Protein AF-A0A957E6J9-F1 (afdb_monomer_lite)

Foldseek 3Di:
DVPPPPVVVVVVVVVVVVVVVVVVVVVVVVVVVVVVVPPDDDDDDDDDDDDDDDDDDDDDDDPPPPPAAKKWKKQDDQEAAAFDKDKIKIKIFDDLVLAPDDDDQDDPDPPPDPDPSPPPSMDIDGDRDYQAKFKDKDWPFKDKDWDPDNGDRPPSVDRMDMTMIIITGHNDWDKIKIKMFMAGDPDDDDDPVPGDGSDIDIHIYTHDHDPPPPPPDDPDDDDPDPVVVPPPDPPVVVVVVVVVVVVVVVVVVVVVVVVVVVVVVVVVVVPDDDDDDDPPPPDPVVLVVQLVCQVPPPDPVRLCVLCVVVVHHQVPQDDDDRSSSSSSVSVVCSVVVNVVVSVVVCCVVCVPSDPPPCPPPPD

Sequence (363 aa):
DQHKGSCKRKWVIVSISIIFLFFLLIVCLSVFILSLGSQASEQLSTVMPEIPLDLQVPPETVPKIEDRIGELAIAYPSYLRPRSSERTDLTIHIPPNLASIQPTDLERLPSTITPTLKTLDHYTTHILVSEQMAAVLSSPTFSIEPIYPTQQRIDLDGDKTHWSWNITAPDSLSTGLLTLKVYKLYQENVDLDNLAPTWVGTIQVDVIQYTPTPQKLPMIAPTPSITQRIVDEPVSFIGIILIFIVGTAGVLIAYLTYKQNQQKKAALATAGSPEASTPSTLDTTEQIQLFHLLDQHYSDQELRTLCFELSVDYDDLPYPGQANKARELVALLARNGRLGELTTQIQRDRPTLFPLDDSGDDE

Secondary structure (DSSP, 8-state):
-TTSSHHHHHHHHHHHHHHHHHHHHHHHHHHHHHHHTTS---------------------------S---EEEEE--SEE-TT-EEEEEEEEE--TTTTTSPPPP-----------TTS-SEEEEE----SSEEEEEE-SSSEEEEES-SS----TTSSEEEEEEEEE--SS-EEEEEEEEEEE--STT--GGGSPPSEEEEEEEEE---------------PPPGGGSSSS-THHHHHHHHHHHHHHHHHHHHHHHHHHHHHHHHHHHHS------------HHHHHHHHHHHHHH--HHHHHHHHHHTT--STTSSSSSHHHHHHHHHHHHHHTT-HHHHHHHHHHH-TTSS---------

Radius of gyration: 32.68 Å; chains: 1; bounding box: 55×94×91 Å

pLDDT: mean 73.04, std 18.76, range [31.27, 98.25]

Structure (mmCIF, N/CA/C/O backbone):
data_AF-A0A957E6J9-F1
#
_entry.id   AF-A0A957E6J9-F1
#
loop_
_atom_site.group_PDB
_atom_site.id
_atom_site.type_symbol
_atom_site.label_atom_id
_atom_site.label_alt_id
_atom_site.label_comp_id
_atom_site.label_asym_id
_atom_site.label_entity_id
_atom_site.label_seq_id
_atom_site.pdbx_PDB_ins_code
_atom_site.Cartn_x
_atom_site.Cartn_y
_atom_site.Cartn_z
_atom_site.occupancy
_atom_site.B_iso_or_equiv
_atom_site.auth_seq_id
_atom_site.auth_comp_id
_atom_site.auth_asym_id
_atom_site.auth_atom_id
_atom_site.pdbx_PDB_model_num
ATOM 1 N N . ASP A 1 1 ? -13.139 51.596 -25.900 1.00 54.75 1 ASP A N 1
ATOM 2 C CA . ASP A 1 1 ? -13.327 50.181 -26.296 1.00 54.75 1 ASP A CA 1
ATOM 3 C C . ASP A 1 1 ? -12.931 49.761 -27.716 1.00 54.75 1 ASP A C 1
ATOM 5 O O . ASP A 1 1 ? -12.813 48.563 -27.943 1.00 54.75 1 ASP A O 1
ATOM 9 N N . GLN A 1 2 ? -12.609 50.649 -28.668 1.00 45.38 2 GLN A N 1
ATOM 10 C CA . GLN A 1 2 ? -12.237 50.199 -30.029 1.00 45.38 2 GLN A CA 1
ATOM 11 C C . GLN A 1 2 ? -10.821 49.594 -30.184 1.00 45.38 2 GLN A C 1
ATOM 13 O O . GLN A 1 2 ? -10.556 48.916 -31.173 1.00 45.38 2 GLN A O 1
ATOM 18 N N . HIS A 1 3 ? -9.919 49.740 -29.205 1.00 47.59 3 HIS A N 1
ATOM 19 C CA . HIS A 1 3 ? -8.539 49.238 -29.326 1.00 47.59 3 HIS A CA 1
ATOM 20 C C . HIS A 1 3 ? -8.319 47.779 -28.866 1.00 47.59 3 HIS A C 1
ATOM 22 O O . HIS A 1 3 ? -7.287 47.188 -29.187 1.00 47.59 3 HIS A O 1
ATOM 28 N N . LYS A 1 4 ? -9.284 47.147 -28.174 1.00 50.94 4 LYS A N 1
ATOM 29 C CA . LYS A 1 4 ? -9.148 45.760 -27.665 1.00 50.94 4 LYS A CA 1
ATOM 30 C C . LYS A 1 4 ? -9.421 44.667 -28.715 1.00 50.94 4 LYS A C 1
ATOM 32 O O . LYS A 1 4 ? -9.062 43.512 -28.493 1.00 50.94 4 LYS A O 1
ATOM 37 N N . GLY A 1 5 ? -10.001 45.011 -29.869 1.00 48.78 5 GLY A N 1
ATOM 38 C CA . GLY A 1 5 ? -10.337 44.047 -30.930 1.00 48.78 5 GLY A CA 1
ATOM 39 C C . GLY A 1 5 ? -9.157 43.604 -31.808 1.00 48.78 5 GLY A C 1
ATOM 40 O O . GLY A 1 5 ? -9.175 42.500 -32.350 1.00 48.78 5 GLY A O 1
ATOM 41 N N . SER A 1 6 ? -8.104 44.422 -31.923 1.00 49.75 6 SER A N 1
ATOM 42 C CA . SER A 1 6 ? -6.988 44.161 -32.852 1.00 49.75 6 SER A CA 1
ATOM 43 C C . SER A 1 6 ? -6.028 43.068 -32.356 1.00 49.75 6 SER A C 1
ATOM 45 O O . SER A 1 6 ? -5.477 42.304 -33.150 1.00 49.75 6 SER A O 1
ATOM 47 N N . CYS A 1 7 ? -5.886 42.903 -31.035 1.00 55.69 7 CYS A N 1
ATOM 48 C CA . CYS A 1 7 ? -4.934 41.941 -30.471 1.00 55.69 7 CYS A CA 1
ATOM 49 C C . CYS A 1 7 ? -5.372 40.477 -30.672 1.00 55.69 7 CYS A C 1
ATOM 51 O O . CYS A 1 7 ? -4.538 39.609 -30.915 1.00 55.69 7 CYS A O 1
ATOM 53 N N . LYS A 1 8 ? -6.683 40.192 -30.666 1.00 61.53 8 LYS A N 1
ATOM 54 C CA . LYS A 1 8 ? -7.194 38.816 -30.811 1.00 61.53 8 LYS A CA 1
ATOM 55 C C . LYS A 1 8 ? -7.003 38.238 -32.217 1.00 61.53 8 LYS A C 1
ATOM 57 O O . LYS A 1 8 ? -6.763 37.044 -32.342 1.00 61.53 8 LYS A O 1
ATOM 62 N N . ARG A 1 9 ? -7.039 39.061 -33.274 1.00 64.25 9 ARG A N 1
ATOM 63 C CA . ARG A 1 9 ? -6.849 38.572 -34.655 1.00 64.25 9 ARG A CA 1
ATOM 64 C C . ARG A 1 9 ? -5.414 38.125 -34.943 1.00 64.25 9 ARG A C 1
ATOM 66 O O . ARG A 1 9 ? -5.228 37.174 -35.694 1.00 64.25 9 ARG A O 1
ATOM 73 N N . LYS A 1 10 ? -4.409 38.749 -34.318 1.00 72.81 10 LYS A N 1
ATOM 74 C CA . LYS A 1 10 ? -3.000 38.366 -34.517 1.00 72.81 10 LYS A CA 1
ATOM 75 C C . LYS A 1 10 ? -2.675 36.993 -33.914 1.00 72.81 10 LYS A C 1
ATOM 77 O O . LYS A 1 10 ? -1.952 36.225 -34.534 1.00 72.81 10 LYS A O 1
ATOM 82 N N . TRP A 1 11 ? -3.275 36.642 -32.775 1.00 74.25 11 TRP A N 1
ATOM 83 C CA . TRP A 1 11 ? -3.067 35.338 -32.127 1.00 74.25 11 TRP A CA 1
ATOM 84 C C . TRP A 1 11 ? -3.673 34.155 -32.897 1.00 74.25 11 TRP A C 1
ATOM 86 O O . TRP A 1 11 ? -3.103 33.063 -32.895 1.00 74.25 11 TRP A O 1
ATOM 96 N N . VAL A 1 12 ? -4.786 34.376 -33.603 1.00 74.69 12 VAL A N 1
ATOM 97 C CA . VAL A 1 12 ? -5.426 33.334 -34.425 1.00 74.69 12 VAL A CA 1
ATOM 98 C C . VAL A 1 12 ? -4.552 32.968 -35.627 1.00 74.69 12 VAL A C 1
ATOM 100 O O . VAL A 1 12 ? -4.359 31.788 -35.902 1.00 74.69 12 VAL A O 1
ATOM 103 N N . ILE A 1 13 ? -3.959 33.961 -36.297 1.00 76.31 13 ILE A N 1
ATOM 104 C 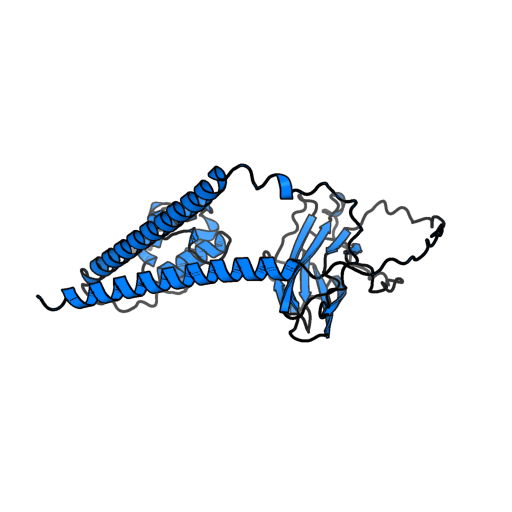CA . ILE A 1 13 ? -3.080 33.724 -37.455 1.00 76.31 13 ILE A CA 1
ATOM 105 C C . ILE A 1 13 ? -1.813 32.966 -37.030 1.00 76.31 13 ILE A C 1
ATOM 107 O O . ILE A 1 13 ? -1.398 32.034 -37.713 1.00 76.31 13 ILE A O 1
ATOM 111 N N . VAL A 1 14 ? -1.238 33.304 -35.870 1.00 80.44 14 VAL A N 1
ATOM 112 C CA . VAL A 1 14 ? -0.052 32.609 -35.340 1.00 80.44 14 VAL A CA 1
ATOM 113 C C . VAL A 1 14 ? -0.360 31.148 -34.989 1.00 80.44 14 VAL A C 1
ATOM 115 O O . VAL A 1 14 ? 0.439 30.271 -35.310 1.00 80.44 14 VAL A O 1
ATOM 118 N N . SER A 1 15 ? -1.529 30.856 -34.405 1.00 79.75 15 SER A N 1
ATOM 119 C CA . SER A 1 15 ? -1.910 29.470 -34.078 1.00 79.75 15 SER A CA 1
ATOM 120 C C . SER A 1 15 ? -2.102 28.601 -35.321 1.00 79.75 15 SER A C 1
ATOM 122 O O . SER A 1 15 ? -1.662 27.455 -35.337 1.00 79.75 15 SER A O 1
ATOM 124 N N . ILE A 1 16 ? -2.707 29.145 -36.382 1.00 81.88 16 ILE A N 1
ATOM 125 C CA . ILE A 1 16 ? -2.922 28.403 -37.634 1.00 81.88 16 ILE A CA 1
ATOM 126 C C . ILE A 1 16 ? -1.580 28.045 -38.291 1.00 81.88 16 ILE A C 1
ATOM 128 O O . ILE A 1 16 ? -1.402 26.908 -38.725 1.00 81.88 16 ILE A O 1
ATOM 132 N N . SER A 1 17 ? -0.608 28.965 -38.294 1.00 84.69 17 SER A N 1
ATOM 133 C CA . SER A 1 17 ? 0.731 28.680 -38.826 1.00 84.69 17 SER A CA 1
ATOM 134 C C . SER A 1 17 ? 1.470 27.595 -38.040 1.00 84.69 17 SER A C 1
ATOM 136 O O . SER A 1 17 ? 2.129 26.759 -38.650 1.00 84.69 17 SER A O 1
ATOM 138 N N . ILE A 1 18 ? 1.344 27.565 -36.707 1.00 84.69 18 ILE A N 1
ATOM 139 C CA . ILE A 1 18 ? 1.988 26.535 -35.871 1.00 84.69 18 ILE A CA 1
ATOM 140 C C . ILE A 1 18 ? 1.404 25.148 -36.163 1.00 84.69 18 ILE A C 1
ATOM 142 O O . ILE A 1 18 ? 2.157 24.189 -36.320 1.00 84.69 18 ILE A O 1
ATOM 146 N N . ILE A 1 19 ? 0.078 25.044 -36.298 1.00 85.38 19 ILE A N 1
ATOM 147 C CA . ILE A 1 19 ? -0.596 23.776 -36.624 1.00 85.38 19 ILE A CA 1
ATOM 148 C C . ILE A 1 19 ? -0.152 23.269 -38.002 1.00 85.38 19 ILE A C 1
ATOM 150 O O . ILE A 1 19 ? 0.147 22.086 -38.159 1.00 85.38 19 ILE A O 1
ATOM 154 N N . PHE A 1 20 ? -0.044 24.164 -38.989 1.00 87.06 20 PHE A N 1
ATOM 155 C CA . PHE A 1 20 ? 0.397 23.801 -40.336 1.00 87.06 20 PHE A CA 1
ATOM 156 C C . PHE A 1 20 ? 1.848 23.294 -40.355 1.00 87.06 20 PHE A C 1
ATOM 158 O O . PHE A 1 20 ? 2.163 22.314 -41.027 1.00 87.06 20 PHE A O 1
ATOM 165 N N . LEU A 1 21 ? 2.723 23.922 -39.566 1.00 85.62 21 LEU A N 1
ATOM 166 C CA . LEU A 1 21 ? 4.132 23.542 -39.459 1.00 85.62 21 LEU A CA 1
ATOM 167 C C . LEU A 1 21 ? 4.306 22.181 -38.768 1.00 85.62 21 LEU A C 1
ATOM 169 O O . LEU A 1 21 ? 5.131 21.374 -39.193 1.00 85.62 21 LEU A O 1
ATOM 173 N N . PHE A 1 22 ? 3.480 21.895 -37.757 1.00 86.75 22 PHE A N 1
ATOM 174 C CA . PHE A 1 22 ? 3.454 20.594 -37.087 1.00 86.75 22 PHE A CA 1
ATOM 175 C C . PHE A 1 22 ? 2.993 19.477 -38.032 1.00 86.75 22 PHE A C 1
ATOM 177 O O . PHE A 1 22 ? 3.597 18.407 -38.074 1.00 86.75 22 PHE A O 1
ATOM 184 N N . PHE A 1 23 ? 1.973 19.747 -38.852 1.00 87.31 23 PHE A N 1
ATOM 185 C CA . PHE A 1 23 ? 1.485 18.792 -39.847 1.00 87.31 23 PHE A CA 1
ATOM 186 C C . PHE A 1 23 ? 2.555 18.468 -40.900 1.00 87.31 23 PHE A C 1
ATOM 188 O O . PHE A 1 23 ? 2.775 17.304 -41.227 1.00 87.31 23 PHE A O 1
ATOM 195 N N . LEU A 1 24 ? 3.282 19.485 -41.375 1.00 88.12 24 LEU A N 1
ATOM 196 C CA . LEU A 1 24 ? 4.370 19.301 -42.337 1.00 88.12 24 LEU A CA 1
ATOM 197 C C . LEU A 1 24 ? 5.516 18.452 -41.757 1.00 88.12 24 LEU A C 1
ATOM 199 O O . LEU A 1 24 ? 6.083 17.612 -42.453 1.00 88.12 24 LEU A O 1
ATOM 203 N N . LEU A 1 25 ? 5.825 18.638 -40.469 1.00 86.88 25 LEU A N 1
ATOM 204 C CA . LEU A 1 25 ? 6.864 17.881 -39.771 1.00 86.88 25 LEU A CA 1
ATOM 205 C C . LEU A 1 25 ? 6.495 16.399 -39.628 1.00 86.88 25 LEU A C 1
ATOM 207 O O . LEU A 1 25 ? 7.350 15.546 -39.858 1.00 86.88 25 LEU A O 1
ATOM 211 N N . ILE A 1 26 ? 5.228 16.087 -39.332 1.00 85.94 26 ILE A N 1
ATOM 212 C CA . ILE A 1 26 ? 4.732 14.702 -39.284 1.00 85.94 26 ILE A CA 1
ATOM 213 C C . ILE A 1 26 ? 4.881 14.030 -40.654 1.00 85.94 26 ILE A C 1
ATOM 215 O O . ILE A 1 26 ? 5.401 12.917 -40.731 1.00 85.94 26 ILE A O 1
ATOM 219 N N . VAL A 1 27 ? 4.498 14.720 -41.735 1.00 85.56 27 VAL A N 1
ATOM 220 C CA . VAL A 1 27 ? 4.627 14.191 -43.103 1.00 85.56 27 VAL A CA 1
ATOM 221 C C . VAL A 1 27 ? 6.096 13.919 -43.447 1.00 85.56 27 VAL A C 1
ATOM 223 O O . VAL A 1 27 ? 6.430 12.822 -43.899 1.00 85.56 27 VAL A O 1
ATOM 226 N N . CYS A 1 28 ? 7.004 14.853 -43.154 1.00 79.94 28 CYS A N 1
ATOM 227 C CA . CYS A 1 28 ? 8.438 14.652 -43.377 1.00 79.94 28 CYS A CA 1
ATOM 228 C C . CYS A 1 28 ? 9.011 13.485 -42.558 1.00 79.94 28 CYS A C 1
ATOM 230 O O . CYS A 1 28 ? 9.781 12.688 -43.095 1.00 79.94 28 CYS A O 1
ATOM 232 N N . LEU A 1 29 ? 8.616 13.344 -41.287 1.00 80.50 29 LEU A N 1
ATOM 233 C CA . LEU A 1 29 ? 9.067 12.246 -40.430 1.00 80.50 29 LEU A CA 1
ATOM 234 C C . LEU A 1 29 ? 8.611 10.889 -40.984 1.00 80.50 29 LEU A C 1
ATOM 236 O O . LEU A 1 29 ? 9.397 9.945 -41.030 1.00 80.50 29 LEU A O 1
ATOM 240 N N . SER A 1 30 ? 7.370 10.803 -41.473 1.00 77.06 30 SER A N 1
ATOM 241 C CA . SER A 1 30 ? 6.855 9.573 -42.082 1.00 77.06 30 SER A CA 1
ATOM 242 C C . SER A 1 30 ? 7.596 9.183 -43.368 1.00 77.06 30 SER A C 1
ATOM 244 O O . SER A 1 30 ? 7.910 8.008 -43.550 1.00 77.06 30 SER A O 1
ATOM 246 N N . VAL A 1 31 ? 7.972 10.148 -44.215 1.00 74.69 31 VAL A N 1
ATOM 247 C CA . VAL A 1 31 ? 8.783 9.885 -45.421 1.00 74.69 31 VAL A CA 1
ATOM 248 C C . VAL A 1 31 ? 10.204 9.439 -45.054 1.00 74.69 31 VAL A C 1
ATOM 250 O O . VAL A 1 31 ? 10.751 8.531 -45.679 1.00 74.69 31 VAL A O 1
ATOM 253 N N . PHE A 1 32 ? 10.793 10.024 -44.010 1.00 73.31 32 PHE A N 1
ATOM 254 C CA . PHE A 1 32 ? 12.133 9.665 -43.544 1.00 73.31 32 PHE A CA 1
ATOM 255 C C . PHE A 1 32 ? 12.195 8.243 -42.964 1.00 73.31 32 PHE A C 1
ATOM 257 O O . PHE A 1 32 ? 13.106 7.483 -43.293 1.00 73.31 32 PHE A O 1
ATOM 264 N N . ILE A 1 33 ? 11.193 7.847 -42.170 1.00 71.44 33 ILE A N 1
ATOM 265 C CA . ILE A 1 33 ? 11.084 6.484 -41.622 1.00 71.44 33 ILE A CA 1
ATOM 266 C C . ILE A 1 33 ? 10.933 5.452 -42.750 1.00 71.44 33 ILE A C 1
ATOM 268 O O . ILE A 1 33 ? 11.565 4.398 -42.702 1.00 71.44 33 ILE A O 1
ATOM 272 N N . LEU A 1 34 ? 10.170 5.773 -43.801 1.00 67.19 34 LEU A N 1
ATOM 273 C CA . LEU A 1 34 ? 10.029 4.904 -44.974 1.00 67.19 34 LEU A CA 1
ATOM 274 C C . LEU A 1 34 ? 11.340 4.758 -45.765 1.00 67.19 34 LEU A C 1
ATOM 276 O O . LEU A 1 34 ? 11.609 3.687 -46.305 1.00 67.19 34 LEU A O 1
ATOM 280 N N . SER A 1 35 ? 12.188 5.790 -45.796 1.00 61.09 35 SER A N 1
ATOM 281 C CA . SER A 1 35 ? 13.475 5.743 -46.504 1.00 61.09 35 SER A CA 1
ATOM 282 C C . SER A 1 35 ? 14.544 4.906 -45.788 1.00 61.09 35 SER A C 1
ATOM 284 O O . SER A 1 35 ? 15.437 4.376 -46.450 1.00 61.09 35 SER A O 1
ATOM 286 N N . LEU A 1 36 ? 14.480 4.775 -44.459 1.00 59.50 36 LEU A N 1
ATOM 287 C CA . LEU A 1 36 ? 15.476 4.036 -43.670 1.00 59.50 36 LEU A CA 1
ATOM 288 C C . LEU A 1 36 ? 15.284 2.510 -43.709 1.00 59.50 36 LEU A C 1
ATOM 290 O O . LEU A 1 36 ? 16.223 1.769 -43.426 1.00 59.50 36 LEU A O 1
ATOM 294 N N . GLY A 1 37 ? 14.108 2.023 -44.113 1.00 54.00 37 GLY A N 1
ATOM 295 C CA . GLY A 1 37 ? 13.807 0.588 -44.187 1.00 54.00 37 GLY A CA 1
ATOM 296 C C . GLY A 1 37 ? 14.421 -0.159 -45.381 1.00 54.00 37 GLY A C 1
ATOM 297 O O . GLY A 1 37 ? 14.286 -1.375 -45.459 1.00 54.00 37 GLY A O 1
ATOM 298 N N . SER A 1 38 ? 15.082 0.531 -46.320 1.00 46.62 38 SER A N 1
ATOM 299 C CA . SER A 1 38 ? 15.441 -0.030 -47.636 1.00 46.62 38 SER A CA 1
ATOM 300 C C . SER A 1 38 ? 16.858 -0.628 -47.760 1.00 46.62 38 SER A C 1
ATOM 302 O O . SER A 1 38 ? 17.180 -1.128 -48.836 1.00 46.62 38 SER A O 1
ATOM 304 N N . GLN A 1 39 ? 17.730 -0.577 -46.742 1.00 45.28 39 GLN A N 1
ATOM 305 C CA . GLN A 1 39 ? 19.170 -0.877 -46.934 1.00 45.28 39 GLN A CA 1
ATOM 306 C C . GLN A 1 39 ? 19.789 -1.994 -46.070 1.00 45.28 39 GLN A C 1
ATOM 308 O O . GLN A 1 39 ? 21.009 -2.116 -46.042 1.00 45.28 39 GLN A O 1
ATOM 313 N N . ALA A 1 40 ? 19.014 -2.843 -45.391 1.00 47.88 40 ALA A N 1
ATOM 314 C CA . ALA A 1 40 ? 19.588 -3.770 -44.404 1.00 47.88 40 ALA A CA 1
ATOM 315 C C . ALA A 1 40 ? 19.163 -5.244 -44.553 1.00 47.88 40 ALA A C 1
ATOM 317 O O . ALA A 1 40 ? 18.712 -5.847 -43.582 1.00 47.88 40 ALA A O 1
ATOM 318 N N . SER A 1 41 ? 19.325 -5.862 -45.732 1.00 42.91 41 SER A N 1
ATOM 319 C CA . SER A 1 41 ? 19.216 -7.330 -45.824 1.00 42.91 41 SER A CA 1
ATOM 320 C C . SER A 1 41 ? 20.073 -7.961 -46.927 1.00 42.91 41 SER A C 1
ATOM 322 O O . SER A 1 41 ? 19.561 -8.388 -47.955 1.00 42.91 41 SER A O 1
ATOM 324 N N . GLU A 1 42 ? 21.375 -8.090 -46.700 1.00 43.88 42 GLU A N 1
ATOM 325 C CA . GLU A 1 42 ? 22.190 -9.101 -47.381 1.00 43.88 42 GLU A CA 1
ATOM 326 C C . GLU A 1 42 ? 23.338 -9.525 -46.454 1.00 43.88 42 GLU A C 1
ATOM 328 O O . GLU A 1 42 ? 23.894 -8.689 -45.749 1.00 43.88 42 GLU A O 1
ATOM 333 N N . GLN A 1 43 ? 23.701 -10.813 -46.507 1.00 36.69 43 GLN A N 1
ATOM 334 C CA . GLN A 1 43 ? 24.786 -11.502 -45.778 1.00 36.69 43 GLN A CA 1
ATOM 335 C C . GLN A 1 43 ? 24.427 -12.055 -44.378 1.00 36.69 43 GLN A C 1
ATOM 337 O O . GLN A 1 43 ? 24.473 -11.355 -43.373 1.00 36.69 43 GLN A O 1
ATOM 342 N N . LEU A 1 44 ? 24.172 -13.369 -44.287 1.00 36.03 44 LEU A N 1
ATOM 343 C CA . LEU A 1 44 ? 25.163 -14.373 -43.841 1.00 36.03 44 LEU A CA 1
ATOM 344 C C . LEU A 1 44 ? 24.475 -15.606 -43.210 1.00 36.03 44 LEU A C 1
ATOM 346 O O . LEU A 1 44 ? 23.909 -15.557 -42.121 1.00 36.03 44 LEU A O 1
ATOM 350 N N . SER A 1 45 ? 24.565 -16.735 -43.913 1.00 41.84 45 SER A N 1
ATOM 351 C CA . SER A 1 45 ? 24.162 -18.074 -43.474 1.00 41.84 45 SER A CA 1
ATOM 352 C C . SER A 1 45 ? 25.416 -18.873 -43.134 1.00 41.84 45 SER A C 1
ATOM 354 O O . SER A 1 45 ? 26.267 -18.996 -44.013 1.00 41.84 45 SER A O 1
ATOM 356 N N . THR A 1 46 ? 25.554 -19.427 -41.919 1.00 35.25 46 THR A N 1
ATOM 357 C CA . THR A 1 46 ? 26.358 -20.651 -41.681 1.00 35.25 46 THR A CA 1
ATOM 358 C C . THR A 1 46 ? 26.101 -21.304 -40.304 1.00 35.25 46 THR A C 1
ATOM 360 O O . THR A 1 46 ? 26.327 -20.704 -39.258 1.00 35.25 46 THR A O 1
ATOM 363 N N . VAL A 1 47 ? 25.571 -22.533 -40.361 1.00 40.44 47 VAL A N 1
ATOM 364 C CA . VAL A 1 47 ? 25.828 -23.785 -39.600 1.00 40.44 47 VAL A CA 1
ATOM 365 C C . VAL A 1 47 ? 26.390 -23.732 -38.160 1.00 40.44 47 VAL A C 1
ATOM 367 O O . VAL A 1 47 ? 27.504 -23.271 -37.945 1.00 40.44 47 VAL A O 1
ATOM 370 N N . MET A 1 48 ? 25.706 -24.402 -37.214 1.00 31.27 48 MET A N 1
ATOM 371 C CA . MET A 1 48 ? 26.333 -25.164 -36.110 1.00 31.27 48 MET A CA 1
ATOM 372 C C . MET A 1 48 ? 25.476 -26.389 -35.707 1.00 31.27 48 MET A C 1
ATOM 374 O O . MET A 1 48 ? 24.274 -26.376 -35.972 1.00 31.27 48 MET A O 1
ATOM 378 N N . PRO A 1 49 ? 26.090 -27.444 -35.129 1.00 45.84 49 PRO A N 1
ATOM 379 C CA . PRO A 1 49 ? 25.545 -28.800 -35.066 1.00 45.84 49 PRO A CA 1
ATOM 380 C C . PRO A 1 49 ? 24.827 -29.141 -33.748 1.00 45.84 49 PRO A C 1
ATOM 382 O O . PRO A 1 49 ? 25.027 -28.498 -32.718 1.00 45.84 49 PRO A O 1
ATOM 385 N N . GLU A 1 50 ? 24.013 -30.196 -33.815 1.00 40.19 50 GLU A N 1
ATOM 386 C CA . GLU A 1 50 ? 23.258 -30.809 -32.718 1.00 40.19 50 GLU A CA 1
ATOM 387 C C . GLU A 1 50 ? 24.173 -31.442 -31.655 1.00 40.19 50 GLU A C 1
ATOM 389 O O . GLU A 1 50 ? 25.135 -32.142 -31.976 1.00 40.19 50 GLU A O 1
ATOM 394 N N . ILE A 1 51 ? 23.839 -31.223 -30.379 1.00 42.34 51 ILE A N 1
ATOM 395 C CA . ILE A 1 51 ? 24.433 -31.904 -29.222 1.00 42.34 51 ILE A CA 1
ATOM 396 C C . ILE A 1 51 ? 23.372 -32.865 -28.662 1.00 42.34 51 ILE A C 1
ATOM 398 O O . ILE A 1 51 ? 22.287 -32.399 -28.309 1.00 42.34 51 ILE A O 1
ATOM 402 N N . PRO A 1 52 ? 23.649 -34.175 -28.545 1.00 45.12 52 PRO A N 1
ATOM 403 C CA . PRO A 1 52 ? 22.744 -35.108 -27.890 1.00 45.12 52 PRO A CA 1
ATOM 404 C C . PRO A 1 52 ? 22.930 -35.035 -26.370 1.00 45.12 52 PRO A C 1
ATOM 406 O O . PRO A 1 52 ? 24.037 -35.208 -25.859 1.00 45.12 52 PRO A O 1
ATOM 409 N N . LEU A 1 53 ? 21.839 -34.775 -25.649 1.00 37.88 53 LEU A N 1
ATOM 410 C CA . LEU A 1 53 ? 21.792 -34.822 -24.191 1.00 37.88 53 LEU A CA 1
ATOM 411 C C . LEU A 1 53 ? 21.144 -36.149 -23.779 1.00 37.88 53 LEU A C 1
ATOM 413 O O . LEU A 1 53 ? 19.936 -36.313 -23.927 1.00 37.88 53 LEU A O 1
ATOM 417 N N . ASP A 1 54 ? 21.944 -37.086 -23.277 1.00 45.44 54 ASP A N 1
ATOM 418 C CA . ASP A 1 54 ? 21.447 -38.284 -22.601 1.00 45.44 54 ASP A CA 1
ATOM 419 C C . ASP A 1 54 ? 22.165 -38.392 -21.253 1.00 45.44 54 ASP A C 1
ATOM 421 O O . ASP A 1 54 ? 23.369 -38.648 -21.182 1.00 45.44 54 ASP A O 1
ATOM 425 N N . LEU A 1 55 ? 21.437 -38.094 -20.178 1.00 39.41 55 LEU A N 1
ATOM 426 C CA . LEU A 1 55 ? 21.899 -38.289 -18.809 1.00 39.41 55 LEU A CA 1
ATOM 427 C C . LEU A 1 55 ? 20.724 -38.817 -17.983 1.00 39.41 55 LEU A C 1
ATOM 429 O O . LEU A 1 55 ? 19.930 -38.065 -17.419 1.00 39.41 55 LEU A O 1
ATOM 433 N N . GLN A 1 56 ? 20.601 -40.143 -17.951 1.00 41.91 56 GLN A N 1
ATOM 434 C CA . GLN A 1 56 ? 19.724 -40.845 -17.021 1.00 41.91 56 GLN A CA 1
ATOM 435 C C . GLN A 1 56 ? 20.325 -40.779 -15.615 1.00 41.91 56 GLN A C 1
ATOM 437 O O . GLN A 1 56 ? 21.372 -41.366 -15.341 1.00 41.91 56 GLN A O 1
ATOM 442 N N . VAL A 1 57 ? 19.640 -40.068 -14.720 1.00 44.97 57 VAL A N 1
ATOM 443 C CA . VAL A 1 57 ? 19.897 -40.097 -13.277 1.00 44.97 57 VAL A CA 1
ATOM 444 C C . VAL A 1 57 ? 19.030 -41.211 -12.668 1.00 44.97 57 VAL A C 1
ATOM 446 O O . VAL A 1 57 ? 17.827 -41.247 -12.938 1.00 44.97 57 VAL A O 1
ATOM 449 N N . PRO A 1 58 ? 19.600 -42.148 -11.889 1.00 55.53 58 PRO A N 1
ATOM 450 C CA . PRO A 1 58 ? 18.840 -43.225 -11.259 1.00 55.53 58 PRO A CA 1
ATOM 451 C C . PRO A 1 58 ? 17.895 -42.681 -10.171 1.00 55.53 58 PRO A C 1
ATOM 453 O O . PRO A 1 58 ? 18.231 -41.697 -9.511 1.00 55.53 58 PRO A O 1
ATOM 456 N N . PRO A 1 59 ? 16.724 -43.311 -9.957 1.00 47.31 59 PRO A N 1
ATOM 457 C CA . PRO A 1 59 ? 15.755 -42.856 -8.971 1.00 47.31 59 PRO A CA 1
ATOM 458 C C . PRO A 1 59 ? 16.296 -43.103 -7.562 1.00 47.31 59 PRO A C 1
ATOM 460 O O . PRO A 1 59 ? 16.293 -44.225 -7.056 1.00 47.31 59 PRO A O 1
ATOM 463 N N . GLU A 1 60 ? 16.774 -42.038 -6.932 1.00 40.19 60 GLU A N 1
ATOM 464 C CA . GLU A 1 60 ? 17.091 -42.024 -5.514 1.00 40.19 60 GLU A CA 1
ATOM 465 C C . GLU A 1 60 ? 15.776 -42.160 -4.732 1.00 40.19 60 GLU A C 1
ATOM 467 O O . GLU A 1 60 ? 14.818 -41.411 -4.936 1.00 40.19 60 GLU A O 1
ATOM 472 N N . THR A 1 61 ? 15.689 -43.187 -3.890 1.00 48.34 61 THR A N 1
ATOM 473 C CA . THR A 1 61 ? 14.531 -43.467 -3.038 1.00 48.34 61 THR A CA 1
ATOM 474 C C . THR A 1 61 ? 14.357 -42.355 -2.011 1.00 48.34 61 THR A C 1
ATOM 476 O O . THR A 1 61 ? 14.954 -42.380 -0.936 1.00 48.34 61 THR A O 1
ATOM 479 N N . VAL A 1 62 ? 13.517 -41.384 -2.366 1.00 43.44 62 VAL A N 1
ATOM 480 C CA . VAL A 1 62 ? 13.041 -40.315 -1.490 1.00 43.44 62 VAL A CA 1
ATOM 481 C C . VAL A 1 62 ? 12.236 -40.947 -0.342 1.00 43.44 62 VAL A C 1
ATOM 483 O O . VAL A 1 62 ? 11.344 -41.761 -0.607 1.00 43.44 62 VAL A O 1
ATOM 486 N N . PRO A 1 63 ? 12.520 -40.615 0.931 1.00 40.41 63 PRO A N 1
ATOM 487 C CA . PRO A 1 63 ? 11.671 -41.028 2.044 1.00 40.41 63 PRO A CA 1
ATOM 488 C C . PRO A 1 63 ? 10.234 -40.546 1.799 1.00 40.41 63 PRO A C 1
ATOM 490 O O . PRO A 1 63 ? 10.025 -39.435 1.319 1.00 40.41 63 PRO A O 1
ATOM 493 N N . LYS A 1 64 ? 9.227 -41.374 2.097 1.00 47.78 64 LYS A N 1
ATOM 494 C CA . LYS A 1 64 ? 7.811 -40.997 1.958 1.00 47.78 64 LYS A CA 1
ATOM 495 C C . LYS A 1 64 ? 7.475 -39.840 2.910 1.00 47.78 64 LYS A C 1
ATOM 497 O O . LYS A 1 64 ? 7.156 -40.055 4.074 1.00 47.78 64 LYS A O 1
ATOM 502 N N . ILE A 1 65 ? 7.556 -38.615 2.394 1.00 45.31 65 ILE A N 1
ATOM 503 C CA . ILE A 1 65 ? 7.066 -37.376 3.008 1.00 45.31 65 ILE A CA 1
ATOM 504 C C . ILE A 1 65 ? 5.542 -37.353 2.810 1.00 45.31 65 ILE A C 1
ATOM 506 O O . ILE A 1 65 ? 5.032 -36.699 1.901 1.00 45.31 65 ILE A O 1
ATOM 510 N N . GLU A 1 66 ? 4.807 -38.156 3.582 1.00 42.50 66 GLU A N 1
ATOM 511 C CA . GLU A 1 66 ? 3.332 -38.119 3.577 1.00 42.50 66 GLU A CA 1
ATOM 512 C C . GLU A 1 66 ? 2.766 -37.064 4.550 1.00 42.50 66 GLU A C 1
ATOM 514 O O . GLU A 1 66 ? 1.602 -36.701 4.424 1.00 42.50 66 GLU A O 1
ATOM 519 N N . ASP A 1 67 ? 3.611 -36.438 5.378 1.00 48.03 67 ASP A N 1
ATOM 520 C CA . ASP A 1 67 ? 3.280 -35.242 6.163 1.00 48.03 67 ASP A CA 1
ATOM 521 C C . ASP A 1 67 ? 3.983 -34.020 5.561 1.00 48.03 67 ASP A C 1
ATOM 523 O O . ASP A 1 67 ? 5.088 -33.635 5.950 1.00 48.03 67 ASP A O 1
ATOM 527 N N . ARG A 1 68 ? 3.382 -33.440 4.518 1.00 48.28 68 ARG A N 1
ATOM 528 C CA . ARG A 1 68 ? 3.947 -32.265 3.845 1.00 48.28 68 ARG A CA 1
ATOM 529 C C . ARG A 1 68 ? 3.907 -31.061 4.779 1.00 48.28 68 ARG A C 1
ATOM 531 O O . ARG A 1 68 ? 2.838 -30.577 5.113 1.00 48.28 68 ARG A O 1
ATOM 538 N N . ILE A 1 69 ? 5.090 -30.597 5.161 1.00 56.12 69 ILE A N 1
ATOM 539 C CA . ILE A 1 69 ? 5.392 -29.300 5.776 1.00 56.12 69 ILE A CA 1
ATOM 540 C C . ILE A 1 69 ? 5.042 -28.200 4.755 1.00 56.12 69 ILE A C 1
ATOM 542 O O . ILE A 1 69 ? 5.240 -28.418 3.558 1.00 56.12 69 ILE A O 1
ATOM 546 N N . GLY A 1 70 ? 4.511 -27.053 5.193 1.00 58.78 70 GLY A N 1
ATOM 547 C CA . GLY A 1 70 ? 4.111 -25.958 4.298 1.00 58.78 70 GLY A CA 1
ATOM 548 C C . GLY A 1 70 ? 5.182 -25.606 3.256 1.00 58.78 70 GLY A C 1
ATOM 549 O O . GLY A 1 70 ? 6.383 -25.648 3.540 1.00 58.78 70 GLY A O 1
ATOM 550 N N . GLU A 1 71 ? 4.756 -25.313 2.027 1.00 65.19 71 GLU A N 1
ATOM 551 C CA . GLU A 1 71 ? 5.652 -25.020 0.901 1.00 65.19 71 GLU A CA 1
ATOM 552 C C . GLU A 1 71 ? 5.813 -23.504 0.752 1.00 65.19 71 GLU A C 1
ATOM 554 O O . GLU A 1 71 ? 4.849 -22.797 0.463 1.00 65.19 71 GLU A O 1
ATOM 559 N N . LEU A 1 72 ? 7.032 -23.000 0.960 1.00 65.75 72 LEU A N 1
ATOM 560 C CA . LEU A 1 72 ? 7.414 -21.614 0.696 1.00 65.75 72 LEU A CA 1
ATOM 561 C C . LEU A 1 72 ? 7.915 -21.521 -0.743 1.00 65.75 72 LEU A C 1
ATOM 563 O O . LEU A 1 72 ? 8.980 -22.055 -1.048 1.00 65.75 72 LEU A O 1
ATOM 567 N N . ALA A 1 73 ? 7.189 -20.810 -1.596 1.00 68.31 73 ALA A N 1
ATOM 568 C CA . ALA A 1 73 ? 7.611 -20.466 -2.944 1.00 68.31 73 ALA A CA 1
ATOM 569 C C . ALA A 1 73 ? 7.925 -18.968 -3.013 1.00 68.31 73 ALA A C 1
ATOM 571 O O . ALA A 1 73 ? 7.068 -18.128 -2.731 1.00 68.31 73 ALA A O 1
ATOM 572 N N . ILE A 1 74 ? 9.155 -18.633 -3.398 1.00 73.12 74 ILE A N 1
ATOM 573 C CA . ILE A 1 74 ? 9.582 -17.250 -3.625 1.00 73.12 74 ILE A CA 1
ATOM 574 C C . ILE A 1 74 ? 9.795 -17.059 -5.122 1.00 73.12 74 ILE A C 1
ATOM 576 O O . ILE A 1 74 ? 10.673 -17.701 -5.703 1.00 73.12 74 ILE A O 1
ATOM 580 N N . ALA A 1 75 ? 9.006 -16.174 -5.724 1.00 75.00 75 ALA A N 1
ATOM 581 C CA . ALA A 1 75 ? 9.217 -15.692 -7.080 1.00 75.00 75 ALA A CA 1
ATOM 582 C C . ALA A 1 75 ? 9.963 -14.358 -6.999 1.00 75.00 75 ALA A C 1
ATOM 584 O O . ALA A 1 75 ? 9.419 -13.362 -6.515 1.00 75.00 75 ALA A O 1
ATOM 585 N N . TYR A 1 76 ? 11.221 -14.351 -7.438 1.00 72.50 76 TYR A N 1
ATOM 586 C CA . TYR A 1 76 ? 12.074 -13.167 -7.426 1.00 72.50 76 TYR A CA 1
ATOM 587 C C . TYR A 1 76 ? 12.864 -13.056 -8.734 1.00 72.50 76 TYR A C 1
ATOM 589 O O . TYR A 1 76 ? 13.174 -14.072 -9.361 1.00 72.50 76 TYR A O 1
ATOM 597 N N . PRO A 1 77 ? 13.236 -11.836 -9.146 1.00 72.94 77 PRO A N 1
ATOM 598 C CA . PRO A 1 77 ? 14.093 -11.658 -10.304 1.00 72.94 77 PRO A CA 1
ATOM 599 C C . PRO A 1 77 ? 15.533 -12.054 -9.966 1.00 72.94 77 PRO A C 1
ATOM 601 O O . PRO A 1 77 ? 16.133 -11.538 -9.021 1.00 72.94 77 PRO A O 1
ATOM 604 N N . SER A 1 78 ? 16.120 -12.942 -10.769 1.00 73.12 78 SER A N 1
ATOM 605 C CA . SER A 1 78 ? 17.541 -13.301 -10.662 1.00 73.12 78 SER A CA 1
ATOM 606 C C . SER A 1 78 ? 18.468 -12.130 -11.030 1.00 73.12 78 SER A C 1
ATOM 608 O O . SER A 1 78 ? 19.623 -12.086 -10.600 1.00 73.12 78 SER A O 1
ATOM 610 N N . TYR A 1 79 ? 17.956 -11.141 -11.768 1.00 79.56 79 TYR A N 1
ATOM 611 C CA . TYR A 1 79 ? 18.669 -9.920 -12.125 1.00 79.56 79 TYR A CA 1
ATOM 612 C C . TYR A 1 79 ? 17.746 -8.699 -12.207 1.00 79.56 79 TYR A C 1
ATOM 614 O O . TYR A 1 79 ? 16.599 -8.804 -12.627 1.00 79.56 79 TYR A O 1
ATOM 622 N N . LEU A 1 80 ? 18.276 -7.516 -11.889 1.00 85.00 80 LEU A N 1
ATOM 623 C CA . LEU A 1 80 ? 17.570 -6.235 -12.007 1.00 85.00 80 LEU A CA 1
ATOM 624 C C . LEU A 1 80 ? 18.355 -5.234 -12.856 1.00 85.00 80 LEU A C 1
ATOM 626 O O . LEU A 1 80 ? 19.579 -5.312 -12.978 1.00 85.00 80 LEU A O 1
ATOM 630 N N . ARG A 1 81 ? 17.654 -4.262 -13.446 1.00 87.38 81 ARG A N 1
ATOM 631 C CA . ARG A 1 81 ? 18.299 -3.126 -14.119 1.00 87.38 81 ARG A CA 1
ATOM 632 C C . ARG A 1 81 ? 18.519 -2.001 -13.107 1.00 87.38 81 ARG A C 1
ATOM 634 O O . ARG A 1 81 ? 17.716 -1.850 -12.192 1.00 87.38 81 ARG A O 1
ATOM 641 N N . PRO A 1 82 ? 19.540 -1.149 -13.283 1.00 90.12 82 PRO A N 1
ATOM 642 C CA . PRO A 1 82 ? 19.671 0.046 -12.458 1.00 90.12 82 PRO A CA 1
ATOM 643 C C . PRO A 1 82 ? 18.380 0.873 -12.467 1.00 90.12 82 PRO A C 1
ATOM 645 O O . PRO A 1 82 ? 17.815 1.113 -13.539 1.00 90.12 82 PRO A O 1
ATOM 648 N N . ARG A 1 83 ? 17.919 1.293 -11.282 1.00 89.12 83 ARG A N 1
ATOM 649 C CA . ARG A 1 83 ? 16.657 2.031 -11.061 1.00 89.12 83 ARG A CA 1
ATOM 650 C C . ARG A 1 83 ? 15.365 1.307 -11.447 1.00 89.12 83 ARG A C 1
ATOM 652 O O . ARG A 1 83 ? 14.303 1.925 -11.371 1.00 89.12 83 ARG A O 1
ATOM 659 N N . SER A 1 84 ? 15.402 0.044 -11.876 1.00 88.25 84 SER A N 1
ATOM 660 C CA . SER A 1 84 ? 14.154 -0.689 -12.099 1.00 88.25 84 SER A CA 1
ATOM 661 C C . SER A 1 84 ? 13.528 -1.083 -10.772 1.00 88.25 84 SER A C 1
ATOM 663 O O . SER A 1 84 ? 14.236 -1.442 -9.829 1.00 88.25 84 SER A O 1
ATOM 665 N N . SER A 1 85 ? 12.200 -1.049 -10.740 1.00 86.06 85 SER A N 1
ATOM 666 C CA . SER A 1 85 ? 11.406 -1.650 -9.680 1.00 86.06 85 SER A CA 1
ATOM 667 C C . SER A 1 85 ? 10.750 -2.917 -10.214 1.00 86.06 85 SER A C 1
ATOM 669 O O . SER A 1 85 ? 10.224 -2.906 -11.330 1.00 86.06 85 SER A O 1
ATOM 671 N N . GLU A 1 86 ? 10.803 -3.997 -9.443 1.00 87.81 86 GLU A N 1
ATOM 672 C CA . GLU A 1 86 ? 10.144 -5.258 -9.775 1.00 87.81 86 GLU A CA 1
ATOM 673 C C . GLU A 1 86 ? 9.442 -5.831 -8.545 1.00 87.81 86 GLU A C 1
ATOM 675 O O . GLU A 1 86 ? 9.895 -5.662 -7.407 1.00 87.81 86 GLU A O 1
ATOM 680 N N . ARG A 1 87 ? 8.307 -6.490 -8.786 1.00 85.94 87 ARG A N 1
ATOM 681 C CA . ARG A 1 87 ? 7.513 -7.130 -7.742 1.00 85.94 87 ARG A CA 1
ATOM 682 C C . ARG A 1 87 ? 8.122 -8.487 -7.414 1.00 85.94 87 ARG A C 1
ATOM 684 O O . ARG A 1 87 ? 8.362 -9.293 -8.305 1.00 85.94 87 ARG A O 1
ATOM 691 N N . THR A 1 88 ? 8.355 -8.728 -6.131 1.00 81.31 88 THR A N 1
ATOM 692 C CA . THR A 1 88 ? 8.741 -10.036 -5.597 1.00 81.31 88 THR A CA 1
ATOM 693 C C . THR A 1 88 ? 7.597 -10.579 -4.769 1.00 81.31 88 THR A C 1
ATOM 695 O O . THR A 1 88 ? 7.076 -9.878 -3.898 1.00 81.31 88 THR A O 1
ATOM 698 N N . ASP A 1 89 ? 7.240 -11.827 -5.041 1.00 78.56 89 ASP A N 1
ATOM 699 C CA . ASP A 1 89 ? 6.099 -12.497 -4.439 1.00 78.56 89 ASP A CA 1
ATOM 700 C C . ASP A 1 89 ? 6.561 -13.700 -3.620 1.00 78.56 89 ASP A C 1
ATOM 702 O O . ASP A 1 89 ? 7.306 -14.563 -4.088 1.00 78.56 89 ASP A O 1
ATOM 706 N N . LEU A 1 90 ? 6.084 -13.764 -2.384 1.00 79.94 90 LEU A N 1
ATOM 707 C CA . LEU A 1 90 ? 6.259 -14.882 -1.476 1.00 79.94 90 LEU A CA 1
ATOM 708 C C . LEU A 1 90 ? 4.910 -15.543 -1.269 1.00 79.94 90 LEU A C 1
ATOM 710 O O . LEU A 1 90 ? 4.008 -14.951 -0.684 1.00 79.94 90 LEU A O 1
ATOM 714 N N . THR A 1 91 ? 4.788 -16.783 -1.716 1.00 76.25 91 THR A N 1
ATOM 715 C CA . THR A 1 91 ? 3.591 -17.589 -1.501 1.00 76.25 91 THR A CA 1
ATOM 716 C C . THR A 1 91 ? 3.931 -18.718 -0.546 1.00 76.25 91 THR A C 1
ATOM 718 O O . THR A 1 91 ? 4.812 -19.527 -0.825 1.00 76.25 91 THR A O 1
ATOM 721 N N . ILE A 1 92 ? 3.235 -18.775 0.585 1.00 72.44 92 ILE A N 1
ATOM 722 C CA . ILE A 1 92 ? 3.282 -19.918 1.493 1.00 72.44 92 ILE A CA 1
ATOM 723 C C . ILE A 1 92 ? 2.024 -20.730 1.286 1.00 72.44 92 ILE A C 1
ATOM 725 O O . ILE A 1 92 ? 0.926 -20.224 1.488 1.00 72.44 92 ILE A O 1
ATOM 729 N N . HIS A 1 93 ? 2.196 -21.994 0.934 1.00 70.88 93 HIS A N 1
ATOM 730 C CA . HIS A 1 93 ? 1.125 -22.970 0.914 1.00 70.88 93 HIS A CA 1
ATOM 731 C C . HIS A 1 93 ? 1.041 -23.664 2.265 1.00 70.88 93 HIS A C 1
ATOM 733 O O . HIS A 1 93 ? 2.027 -24.246 2.728 1.00 70.88 93 HIS A O 1
ATOM 739 N N . ILE A 1 94 ? -0.142 -23.631 2.871 1.00 66.62 94 ILE A N 1
ATOM 740 C CA . ILE A 1 94 ? -0.405 -24.280 4.154 1.00 66.62 94 ILE A CA 1
ATOM 741 C C . ILE A 1 94 ? -1.371 -25.431 3.904 1.00 66.62 94 ILE A C 1
ATOM 743 O O . ILE A 1 94 ? -2.514 -25.205 3.519 1.00 66.62 94 ILE A O 1
ATOM 747 N N . PRO A 1 95 ? -0.930 -26.676 4.105 1.00 64.44 95 PRO A N 1
ATOM 748 C CA . PRO A 1 95 ? -1.818 -27.821 4.057 1.00 64.44 95 PRO A CA 1
ATOM 749 C C . PRO A 1 95 ? -2.910 -27.713 5.139 1.00 64.44 95 PRO A C 1
ATOM 751 O O . PRO A 1 95 ? -2.578 -27.416 6.292 1.00 64.44 95 PRO A O 1
ATOM 754 N N . PRO A 1 96 ? -4.183 -28.025 4.830 1.00 64.06 96 PRO A N 1
ATOM 755 C CA . PRO A 1 96 ? -5.292 -27.919 5.786 1.00 64.06 96 PRO A CA 1
ATOM 756 C C . PRO A 1 96 ? -5.078 -28.721 7.078 1.00 64.06 96 PRO A C 1
ATOM 758 O O . PRO A 1 96 ? -5.554 -28.353 8.145 1.00 64.06 96 PRO A O 1
ATOM 761 N N . ASN A 1 97 ? -4.328 -29.823 7.003 1.00 61.94 97 ASN A N 1
ATOM 762 C CA . ASN A 1 97 ? -3.995 -30.673 8.146 1.00 61.94 97 ASN A CA 1
ATOM 763 C C . ASN A 1 97 ? -2.930 -30.074 9.083 1.00 61.94 97 ASN A C 1
ATOM 765 O O . ASN A 1 97 ? -2.787 -30.553 10.206 1.00 61.94 97 ASN A O 1
ATOM 769 N N . LEU A 1 98 ? -2.181 -29.056 8.644 1.00 56.97 98 LEU A N 1
ATOM 770 C CA . LEU A 1 98 ? -1.182 -28.359 9.462 1.00 56.97 98 LEU A CA 1
ATOM 771 C C . LEU A 1 98 ? -1.723 -27.091 10.125 1.00 56.97 98 LEU A C 1
ATOM 773 O O . LEU A 1 98 ? -1.132 -26.624 11.095 1.00 56.97 98 LEU A O 1
ATOM 777 N N . ALA A 1 99 ? -2.857 -26.581 9.647 1.00 57.19 99 ALA A N 1
ATOM 778 C CA . ALA A 1 99 ? -3.533 -25.396 10.162 1.00 57.19 99 ALA A CA 1
ATOM 779 C C . ALA A 1 99 ? -3.775 -25.444 11.686 1.00 57.19 99 ALA A C 1
ATOM 781 O O . ALA A 1 99 ? -3.629 -24.445 12.380 1.00 57.19 99 ALA A O 1
ATOM 782 N N . SER A 1 100 ? -4.070 -26.631 12.226 1.00 56.12 100 SER A N 1
ATOM 783 C CA . SER A 1 100 ? -4.382 -26.844 13.645 1.00 56.12 100 SER A CA 1
ATOM 784 C C . SER A 1 100 ? -3.192 -27.260 14.521 1.00 56.12 100 SER A C 1
ATOM 786 O O . SER A 1 100 ? -3.366 -27.481 15.722 1.00 56.12 100 SER A O 1
ATOM 788 N N . ILE A 1 101 ? -1.997 -27.453 13.952 1.00 58.06 101 ILE A N 1
ATOM 789 C CA . ILE A 1 101 ? -0.841 -27.973 14.694 1.00 58.06 101 ILE A CA 1
ATOM 790 C C . ILE A 1 101 ? -0.058 -26.806 15.298 1.00 58.06 101 ILE A C 1
ATOM 792 O O . ILE A 1 101 ? 0.342 -25.882 14.596 1.00 58.06 101 ILE A O 1
ATOM 796 N N . GLN A 1 102 ? 0.209 -26.857 16.609 1.00 57.28 102 GLN A N 1
ATOM 797 C CA . GLN A 1 102 ? 1.118 -25.896 17.231 1.00 57.28 102 GLN A CA 1
ATOM 798 C C . GLN A 1 102 ? 2.511 -26.026 16.592 1.00 57.28 102 GLN A C 1
ATOM 800 O O . GLN A 1 102 ? 3.110 -27.104 16.655 1.00 57.28 102 GLN A O 1
ATOM 805 N N . PRO A 1 103 ? 3.063 -24.952 16.001 1.00 53.91 103 PRO A N 1
ATOM 806 C CA . PRO A 1 103 ? 4.367 -25.024 15.362 1.00 53.91 103 PRO A CA 1
ATOM 807 C C . PRO A 1 103 ? 5.424 -25.292 16.426 1.00 53.91 103 PRO A C 1
ATOM 809 O O . PRO A 1 103 ? 5.549 -24.511 17.376 1.00 53.91 103 PRO A O 1
ATOM 812 N N . THR A 1 104 ? 6.163 -26.383 16.241 1.00 51.03 104 THR A N 1
ATOM 813 C CA . THR A 1 104 ? 7.366 -26.710 17.015 1.00 51.03 104 THR A CA 1
ATOM 814 C C . THR A 1 104 ? 8.533 -25.862 16.509 1.00 51.03 104 THR A C 1
ATOM 816 O O . THR A 1 104 ? 8.522 -25.436 15.351 1.00 51.03 104 THR A O 1
ATOM 819 N N . ASP A 1 105 ? 9.518 -25.589 17.366 1.00 49.88 105 ASP A N 1
ATOM 820 C CA . ASP A 1 105 ? 10.716 -24.846 16.975 1.00 49.88 105 ASP A CA 1
ATOM 821 C C . ASP A 1 105 ? 11.366 -25.485 15.740 1.00 49.88 105 ASP A C 1
ATOM 823 O O . ASP A 1 105 ? 11.620 -26.690 15.692 1.00 49.88 105 ASP A O 1
ATOM 827 N N . LEU A 1 106 ? 11.587 -24.663 14.712 1.00 50.03 106 LEU A N 1
ATOM 828 C CA . LEU A 1 106 ? 12.203 -25.085 13.461 1.00 50.03 106 LEU A CA 1
ATOM 829 C C . LEU A 1 106 ? 13.676 -25.413 13.722 1.00 50.03 106 LEU A C 1
ATOM 831 O O . LEU A 1 106 ? 14.502 -24.518 13.905 1.00 50.03 106 LEU A O 1
ATOM 835 N N . GLU A 1 107 ? 14.024 -26.698 13.702 1.00 42.88 107 GLU A N 1
ATOM 836 C CA . GLU A 1 107 ? 15.425 -27.091 13.615 1.00 42.88 107 GLU A CA 1
ATOM 837 C C . GLU A 1 107 ? 15.926 -26.761 12.205 1.00 42.88 107 GLU A C 1
ATOM 839 O O . GLU A 1 107 ? 15.406 -27.248 11.197 1.00 42.88 107 GLU A O 1
ATOM 844 N N . ARG A 1 108 ? 16.927 -25.879 12.122 1.00 42.12 108 ARG A N 1
ATOM 845 C CA . ARG A 1 108 ? 17.546 -25.504 10.851 1.00 42.12 108 ARG A CA 1
ATOM 846 C C . ARG A 1 108 ? 18.228 -26.733 10.259 1.00 42.12 108 ARG A C 1
ATOM 848 O O . ARG A 1 108 ? 19.353 -27.054 10.634 1.00 42.12 108 ARG A O 1
ATOM 855 N N . LEU A 1 109 ? 17.574 -27.381 9.298 1.00 43.25 109 LEU A N 1
ATOM 856 C CA . LEU A 1 109 ? 18.206 -28.441 8.526 1.00 43.25 109 LEU A CA 1
ATOM 857 C C . LEU A 1 109 ? 19.403 -27.837 7.771 1.00 43.25 109 LEU A C 1
ATOM 859 O O . LEU A 1 109 ? 19.231 -26.860 7.033 1.00 43.25 109 LEU A O 1
ATOM 863 N N . PRO A 1 110 ? 20.630 -28.352 7.961 1.00 40.69 110 PRO A N 1
ATOM 864 C CA . PRO A 1 110 ? 21.777 -27.881 7.205 1.00 40.69 110 PRO A CA 1
ATOM 865 C C . PRO A 1 110 ? 21.538 -28.184 5.724 1.00 40.69 110 PRO A C 1
ATOM 867 O O . PRO A 1 110 ? 21.461 -29.345 5.325 1.00 40.69 110 PRO A O 1
ATOM 870 N N . SER A 1 111 ? 21.404 -27.147 4.893 1.00 46.22 111 SER A N 1
ATOM 871 C CA . SER A 1 111 ? 21.296 -27.336 3.449 1.00 46.22 111 SER A CA 1
ATOM 872 C C . SER A 1 111 ? 22.645 -27.826 2.918 1.00 46.22 111 SER A C 1
ATOM 874 O O . SER A 1 111 ? 23.602 -27.059 2.820 1.00 46.22 111 SER A O 1
ATOM 876 N N . THR A 1 112 ? 22.732 -29.104 2.565 1.00 37.06 112 THR A N 1
ATOM 877 C CA . THR A 1 112 ? 23.898 -29.700 1.886 1.00 37.06 112 THR A CA 1
ATOM 878 C C . THR A 1 112 ? 24.021 -29.244 0.433 1.00 37.06 112 THR A C 1
ATOM 880 O O . THR A 1 112 ? 25.071 -29.407 -0.184 1.00 37.06 112 THR A O 1
ATOM 883 N N . ILE A 1 113 ? 22.969 -28.633 -0.110 1.00 45.75 113 ILE A N 1
ATOM 884 C CA . ILE A 1 113 ? 22.933 -28.107 -1.468 1.00 45.75 113 ILE A CA 1
ATOM 885 C C . ILE A 1 113 ? 23.308 -26.629 -1.400 1.00 45.75 113 ILE A C 1
ATOM 887 O O . ILE A 1 113 ? 22.545 -25.811 -0.895 1.00 45.75 113 ILE A O 1
ATOM 891 N N . THR A 1 114 ? 24.490 -26.278 -1.906 1.00 46.69 114 THR A N 1
ATOM 892 C CA . THR A 1 114 ? 24.789 -24.893 -2.284 1.00 46.69 114 THR A CA 1
ATOM 893 C C . THR A 1 114 ? 24.065 -24.645 -3.608 1.00 46.69 114 THR A C 1
ATOM 895 O O . THR A 1 114 ? 24.487 -25.215 -4.619 1.00 46.69 114 THR A O 1
ATOM 898 N N . PRO A 1 115 ? 22.954 -23.887 -3.645 1.00 45.78 115 PRO A N 1
ATOM 899 C CA . PRO A 1 115 ? 22.279 -23.616 -4.905 1.00 45.78 115 PRO A CA 1
ATOM 900 C C . PRO A 1 115 ? 23.267 -22.905 -5.832 1.00 45.78 115 PRO A C 1
ATOM 902 O O . PRO A 1 115 ? 23.841 -21.870 -5.493 1.00 45.78 115 PRO A O 1
ATOM 905 N N . THR A 1 116 ? 23.522 -23.489 -6.999 1.00 44.78 116 THR A N 1
ATOM 906 C CA . THR A 1 116 ? 24.338 -22.843 -8.024 1.00 44.78 116 THR A CA 1
ATOM 907 C C . THR A 1 116 ? 23.494 -21.735 -8.651 1.00 44.78 116 THR A C 1
ATOM 909 O O . THR A 1 116 ? 22.496 -21.995 -9.317 1.00 44.78 116 THR A O 1
ATOM 912 N N . LEU A 1 117 ? 23.910 -20.488 -8.406 1.00 43.94 117 LEU A N 1
ATOM 913 C CA . LEU A 1 117 ? 23.216 -19.206 -8.625 1.00 43.94 117 LEU A CA 1
ATOM 914 C C . LEU A 1 117 ? 22.539 -18.936 -9.985 1.00 43.94 117 LEU A C 1
ATOM 916 O O . LEU A 1 117 ? 21.906 -17.901 -10.142 1.00 43.94 117 LEU A O 1
ATOM 920 N N . LYS A 1 118 ? 22.666 -19.805 -10.989 1.00 45.25 118 LYS A N 1
ATOM 921 C CA . LYS A 1 118 ? 22.300 -19.486 -12.379 1.00 45.25 118 LYS A CA 1
ATOM 922 C C . LYS A 1 118 ? 20.936 -19.984 -12.861 1.00 45.25 118 LYS A C 1
ATOM 924 O O . LYS A 1 118 ? 20.603 -19.701 -14.004 1.00 45.25 118 LYS A O 1
ATOM 929 N N . THR A 1 119 ? 20.180 -20.748 -12.071 1.00 39.78 119 THR A N 1
ATOM 930 C CA . THR A 1 119 ? 19.007 -21.483 -12.610 1.00 39.78 119 THR A CA 1
ATOM 931 C C . THR A 1 119 ? 17.722 -21.379 -11.800 1.00 39.78 119 THR A C 1
ATOM 933 O O . THR A 1 119 ? 16.734 -22.015 -12.154 1.00 39.78 119 THR A O 1
ATOM 936 N N . LEU A 1 120 ? 17.696 -20.585 -10.735 1.00 48.47 120 LEU A N 1
ATOM 937 C CA . LEU A 1 120 ? 16.546 -20.540 -9.840 1.00 48.47 120 LEU A CA 1
ATOM 938 C C . LEU A 1 120 ? 15.909 -19.155 -9.900 1.00 48.47 120 LEU A C 1
ATOM 940 O O . LEU A 1 120 ? 16.182 -18.301 -9.065 1.00 48.47 120 LEU A O 1
ATOM 944 N N . ASP A 1 121 ? 15.049 -18.960 -10.900 1.00 51.50 121 ASP A N 1
ATOM 945 C CA . ASP A 1 121 ? 14.038 -17.889 -10.892 1.00 51.50 121 ASP A CA 1
ATOM 946 C C . ASP A 1 121 ? 12.935 -18.179 -9.845 1.00 51.50 121 ASP A C 1
ATOM 948 O O . ASP A 1 121 ? 12.091 -17.337 -9.551 1.00 51.50 121 ASP A O 1
ATOM 952 N N . HIS A 1 122 ? 12.939 -19.397 -9.288 1.00 50.88 122 HIS A N 1
ATOM 953 C CA . HIS A 1 122 ? 12.033 -19.870 -8.248 1.00 50.88 122 HIS A CA 1
ATOM 954 C C . HIS A 1 122 ? 12.842 -20.581 -7.161 1.00 50.88 122 HIS A C 1
ATOM 956 O O . HIS A 1 122 ? 13.619 -21.491 -7.458 1.00 50.88 122 HIS A O 1
ATOM 962 N N . TYR A 1 123 ? 12.646 -20.185 -5.904 1.00 56.22 123 TYR A N 1
ATOM 963 C CA . TYR A 1 123 ? 13.206 -20.883 -4.746 1.00 56.22 123 TYR A CA 1
ATOM 964 C C . TYR A 1 123 ? 12.079 -21.505 -3.926 1.00 56.22 123 TYR A C 1
ATOM 966 O O . TYR A 1 123 ? 11.184 -20.790 -3.469 1.00 56.22 123 TYR A O 1
ATOM 974 N N . THR A 1 124 ? 12.154 -22.823 -3.730 1.00 49.44 124 THR A N 1
ATOM 975 C CA . THR A 1 124 ? 11.224 -23.572 -2.883 1.00 49.44 124 THR A CA 1
ATOM 976 C C . THR A 1 124 ? 11.944 -24.072 -1.638 1.00 49.44 124 THR A C 1
ATOM 978 O O . THR A 1 124 ? 13.010 -24.682 -1.724 1.00 49.44 124 THR A O 1
ATOM 981 N N . THR A 1 125 ? 11.359 -23.834 -0.469 1.00 60.62 125 THR A N 1
ATOM 982 C CA . THR A 1 125 ? 11.813 -24.418 0.799 1.00 60.62 125 THR A CA 1
ATOM 983 C C . THR A 1 125 ? 10.616 -24.800 1.661 1.00 60.62 125 THR A C 1
ATOM 985 O O . THR A 1 125 ? 9.508 -24.311 1.450 1.00 60.62 125 THR A O 1
ATOM 988 N N . HIS A 1 126 ? 10.821 -25.692 2.623 1.00 56.41 126 HIS A N 1
ATOM 989 C CA . HIS A 1 126 ? 9.754 -26.181 3.492 1.00 56.41 126 HIS A CA 1
ATOM 990 C C . HIS A 1 126 ? 9.877 -25.538 4.871 1.00 56.41 126 HIS A C 1
ATOM 992 O O . HIS A 1 126 ? 10.936 -25.619 5.497 1.00 56.41 126 HIS A O 1
ATOM 998 N N . ILE A 1 127 ? 8.802 -24.910 5.350 1.00 61.22 127 ILE A N 1
ATOM 999 C CA . ILE A 1 127 ? 8.740 -24.313 6.690 1.00 61.22 127 ILE A CA 1
ATOM 1000 C C . ILE A 1 127 ? 7.446 -24.711 7.400 1.00 61.22 127 ILE A C 1
ATOM 1002 O O . ILE A 1 127 ? 6.398 -24.876 6.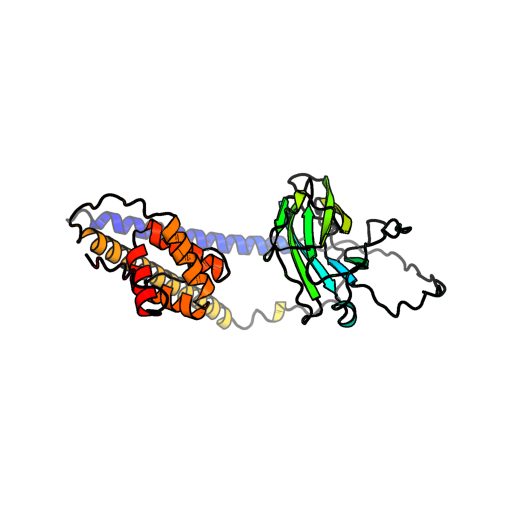780 1.00 61.22 127 ILE A O 1
ATOM 1006 N N . LEU A 1 128 ? 7.522 -24.882 8.719 1.00 60.53 128 LEU A N 1
ATOM 1007 C CA . LEU A 1 128 ? 6.342 -25.076 9.559 1.00 60.53 128 LEU A CA 1
ATOM 1008 C C . LEU A 1 128 ? 5.643 -23.727 9.715 1.00 60.53 128 LEU A C 1
ATOM 1010 O O . LEU A 1 128 ? 6.299 -22.750 10.067 1.00 60.53 128 LEU A O 1
ATOM 1014 N N . VAL A 1 129 ? 4.339 -23.674 9.449 1.00 59.28 129 VAL A N 1
ATOM 1015 C CA . VAL A 1 129 ? 3.559 -22.428 9.395 1.00 59.28 129 VAL A CA 1
ATOM 1016 C C . VAL A 1 129 ? 2.573 -22.371 10.568 1.00 59.28 129 VAL A C 1
ATOM 1018 O O . VAL A 1 129 ? 2.160 -23.411 11.073 1.00 59.28 129 VAL A O 1
ATOM 1021 N N . SER A 1 130 ? 2.227 -21.169 11.034 1.00 65.38 130 SER A N 1
ATOM 1022 C CA . SER A 1 130 ? 1.241 -20.910 12.098 1.00 65.38 130 SER A CA 1
ATOM 1023 C C . SER A 1 130 ? 0.212 -19.883 11.626 1.00 65.38 130 SER A C 1
ATOM 1025 O O . SER A 1 130 ? 0.498 -19.156 10.688 1.00 65.38 130 SER A O 1
ATOM 1027 N N . GLU A 1 131 ? -0.933 -19.737 12.299 1.00 61.22 131 GLU A N 1
ATOM 1028 C CA . GLU A 1 131 ? -1.900 -18.644 12.032 1.00 61.22 131 GLU A CA 1
ATOM 1029 C C . GLU A 1 131 ? -1.305 -17.229 12.142 1.00 61.22 131 GLU A C 1
ATOM 1031 O O . GLU A 1 131 ? -1.844 -16.249 11.624 1.00 61.22 131 GLU A O 1
ATOM 1036 N N . GLN A 1 132 ? -0.199 -17.114 12.870 1.00 72.19 132 GLN A N 1
ATOM 1037 C CA . GLN A 1 132 ? 0.368 -15.860 13.326 1.00 72.19 132 GLN A CA 1
ATOM 1038 C C . GLN A 1 132 ? 1.828 -15.791 12.878 1.00 72.19 132 GLN A C 1
ATOM 1040 O O . GLN A 1 132 ? 2.748 -15.933 13.685 1.00 72.19 132 GLN A O 1
ATOM 1045 N N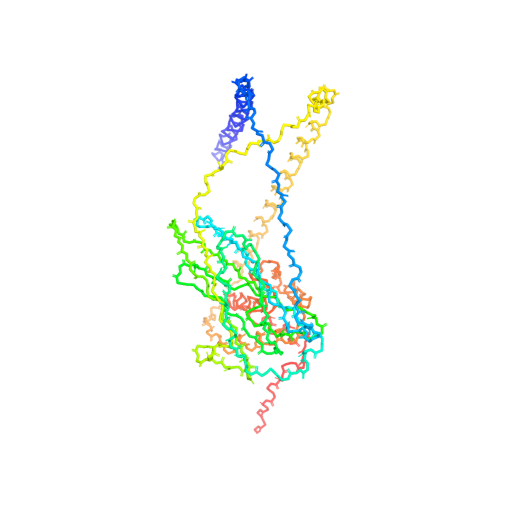 . MET A 1 133 ? 2.054 -15.604 11.576 1.00 76.94 133 MET A N 1
ATOM 1046 C CA . MET A 1 133 ? 3.388 -15.349 11.033 1.00 76.94 133 MET A CA 1
ATOM 1047 C C . MET A 1 133 ? 3.488 -13.983 10.366 1.00 76.94 133 MET A C 1
ATOM 1049 O O . MET A 1 133 ? 2.543 -13.500 9.751 1.00 76.94 133 MET A O 1
ATOM 1053 N N . ALA A 1 134 ? 4.674 -13.389 10.454 1.00 82.12 134 ALA A N 1
ATOM 1054 C CA . ALA A 1 134 ? 5.047 -12.198 9.706 1.00 82.12 134 ALA A CA 1
ATOM 1055 C C . ALA A 1 134 ? 6.290 -12.483 8.864 1.00 82.12 134 ALA A C 1
ATOM 1057 O O . ALA A 1 134 ? 7.220 -13.144 9.326 1.00 82.12 134 ALA A O 1
ATOM 1058 N N . ALA A 1 135 ? 6.322 -11.954 7.644 1.00 84.56 135 ALA A N 1
ATOM 1059 C CA . ALA A 1 135 ? 7.475 -12.023 6.760 1.00 84.56 135 ALA A CA 1
ATOM 1060 C C . ALA A 1 135 ? 8.054 -10.617 6.558 1.00 84.56 135 ALA A C 1
ATOM 1062 O O . ALA A 1 135 ? 7.329 -9.677 6.238 1.00 84.56 135 ALA A O 1
ATOM 1063 N N . VAL A 1 136 ? 9.367 -10.475 6.730 1.00 87.56 136 VAL A N 1
ATOM 1064 C CA . VAL A 1 136 ? 10.097 -9.219 6.531 1.00 87.56 136 VAL A CA 1
ATOM 1065 C C . VAL A 1 136 ? 11.219 -9.457 5.533 1.00 87.56 136 VAL A C 1
ATOM 1067 O O . VAL A 1 136 ? 12.130 -10.249 5.784 1.00 87.56 136 VAL A O 1
ATOM 1070 N N . LEU A 1 137 ? 11.169 -8.747 4.408 1.00 88.56 137 LEU A N 1
ATOM 1071 C CA . LEU A 1 137 ? 12.243 -8.712 3.423 1.00 88.56 137 LEU A CA 1
ATOM 1072 C C . LEU A 1 137 ? 13.105 -7.468 3.658 1.00 88.56 137 LEU A C 1
ATOM 1074 O O . LEU A 1 137 ? 12.595 -6.356 3.761 1.00 88.56 137 LEU A O 1
ATOM 1078 N N . SER A 1 138 ? 14.419 -7.657 3.745 1.00 91.38 138 SER A N 1
ATOM 1079 C CA . SER A 1 138 ? 15.376 -6.582 4.027 1.00 91.38 138 SER A CA 1
ATOM 1080 C C . SER A 1 138 ? 16.627 -6.705 3.167 1.00 91.38 138 SER A C 1
ATOM 1082 O O . SER A 1 138 ? 17.032 -7.803 2.784 1.00 91.38 138 SER A O 1
ATOM 1084 N N . SER A 1 139 ? 17.261 -5.574 2.866 1.00 92.44 139 SER A N 1
ATOM 1085 C CA . SER A 1 139 ? 18.532 -5.537 2.153 1.00 92.44 139 SER A CA 1
ATOM 1086 C C . SER A 1 139 ? 19.320 -4.279 2.500 1.00 92.44 139 SER A C 1
ATOM 1088 O O . SER A 1 139 ? 18.715 -3.221 2.654 1.00 92.44 139 SER A O 1
ATOM 1090 N N . PRO A 1 140 ? 20.662 -4.351 2.577 1.00 91.19 140 PRO A N 1
ATOM 1091 C CA . PRO A 1 140 ? 21.496 -3.162 2.733 1.00 91.19 140 PRO A CA 1
ATOM 1092 C C . PRO A 1 140 ? 21.651 -2.346 1.438 1.00 91.19 140 PRO A C 1
ATOM 1094 O O . PRO A 1 140 ? 22.143 -1.224 1.492 1.00 91.19 140 PRO A O 1
ATOM 1097 N N . THR A 1 141 ? 21.305 -2.912 0.276 1.00 91.06 141 THR A N 1
ATOM 1098 C CA . THR A 1 141 ? 21.617 -2.323 -1.047 1.00 91.06 141 THR A CA 1
ATOM 1099 C C . THR A 1 141 ? 20.382 -1.987 -1.871 1.00 91.06 141 THR A C 1
ATOM 1101 O O . THR A 1 141 ? 20.410 -1.034 -2.647 1.00 91.06 141 THR A O 1
ATOM 1104 N N . PHE A 1 142 ? 19.300 -2.743 -1.695 1.00 91.81 142 PHE A N 1
ATOM 1105 C CA . PHE A 1 142 ? 18.032 -2.517 -2.377 1.00 91.81 142 PHE A CA 1
ATOM 1106 C C . PHE A 1 142 ? 17.087 -1.687 -1.510 1.00 91.81 142 PHE A C 1
ATOM 1108 O O . PHE A 1 142 ? 17.038 -1.861 -0.292 1.00 91.81 142 PHE A O 1
ATOM 1115 N N . SER A 1 143 ? 16.296 -0.823 -2.146 1.00 93.69 143 SER A N 1
ATOM 1116 C CA . SER A 1 143 ? 15.154 -0.187 -1.488 1.00 93.69 143 SER A CA 1
ATOM 1117 C C . SER A 1 143 ? 13.953 -1.122 -1.597 1.00 93.69 143 SER A C 1
ATOM 1119 O O . SER A 1 143 ? 13.611 -1.561 -2.695 1.00 93.69 143 SER A O 1
ATOM 1121 N N . ILE A 1 144 ? 13.361 -1.474 -0.457 1.00 91.25 144 ILE A N 1
ATOM 1122 C CA . ILE A 1 144 ? 12.267 -2.443 -0.363 1.00 91.25 144 ILE A CA 1
ATOM 1123 C C . ILE A 1 144 ? 11.057 -1.732 0.225 1.00 91.25 144 ILE A C 1
ATOM 1125 O O . ILE A 1 144 ? 11.128 -1.193 1.329 1.00 91.25 144 ILE A O 1
ATOM 1129 N N . GLU A 1 145 ? 9.950 -1.760 -0.505 1.00 89.69 145 GLU A N 1
ATOM 1130 C CA . GLU A 1 145 ? 8.668 -1.224 -0.063 1.00 89.69 145 GLU A CA 1
ATOM 1131 C C . GLU A 1 145 ? 7.655 -2.375 0.024 1.00 89.69 145 GLU A C 1
ATOM 1133 O O . GLU A 1 145 ? 7.444 -3.080 -0.970 1.00 89.69 145 GLU A O 1
ATOM 1138 N N . PRO A 1 146 ? 7.046 -2.629 1.194 1.00 85.06 146 PRO A N 1
ATOM 1139 C CA . PRO A 1 146 ? 6.028 -3.660 1.310 1.00 85.06 146 PRO A CA 1
ATOM 1140 C C . PRO A 1 146 ? 4.770 -3.247 0.548 1.00 85.06 146 PRO A C 1
ATOM 1142 O O . PRO A 1 146 ? 4.293 -2.119 0.665 1.00 85.06 146 PRO A O 1
ATOM 1145 N N . ILE A 1 147 ? 4.202 -4.183 -0.204 1.00 78.69 147 ILE A N 1
ATOM 1146 C CA . ILE A 1 147 ? 2.910 -3.992 -0.852 1.00 78.69 147 ILE A CA 1
ATOM 1147 C C . ILE A 1 147 ? 1.859 -4.534 0.113 1.00 78.69 147 ILE A C 1
ATOM 1149 O O . ILE A 1 147 ? 1.943 -5.677 0.556 1.00 78.69 147 ILE A O 1
ATOM 1153 N N . TYR A 1 148 ? 0.912 -3.672 0.482 1.00 64.44 148 TYR A N 1
ATOM 1154 C CA . TYR A 1 148 ? -0.174 -3.959 1.417 1.00 64.44 148 TYR A CA 1
ATOM 1155 C C . TYR A 1 148 ? -0.790 -5.364 1.251 1.00 64.44 148 TYR A C 1
ATOM 1157 O O . TYR A 1 148 ? -1.029 -5.779 0.114 1.00 64.44 148 TYR A O 1
ATOM 1165 N N . PRO A 1 149 ? -1.196 -6.021 2.359 1.00 54.69 149 PRO A N 1
ATOM 1166 C CA . PRO A 1 149 ? -0.961 -5.656 3.765 1.00 54.69 149 PRO A CA 1
ATOM 1167 C C . PRO A 1 149 ? 0.406 -6.126 4.304 1.00 54.69 149 PRO A C 1
ATOM 1169 O O . PRO A 1 149 ? 0.826 -7.251 4.052 1.00 54.69 149 PRO A O 1
ATOM 1172 N N . THR A 1 150 ? 1.058 -5.298 5.130 1.00 53.09 150 THR A N 1
ATOM 1173 C CA . THR A 1 150 ? 2.276 -5.642 5.904 1.00 53.09 150 THR A CA 1
ATOM 1174 C C . THR A 1 150 ? 2.018 -6.638 7.037 1.00 53.09 150 THR A C 1
ATOM 1176 O O . THR A 1 150 ? 2.936 -7.331 7.472 1.00 53.09 150 THR A O 1
ATOM 1179 N N . GLN A 1 151 ? 0.775 -6.725 7.511 1.00 53.09 151 GLN A N 1
ATOM 1180 C CA . GLN A 1 151 ? 0.311 -7.701 8.491 1.00 53.09 151 GLN A CA 1
ATOM 1181 C C . GLN A 1 151 ? -0.785 -8.537 7.838 1.00 53.09 151 GLN A C 1
ATOM 1183 O O . GLN A 1 151 ? -1.944 -8.133 7.788 1.00 53.09 151 GLN A O 1
ATOM 1188 N N . GLN A 1 152 ? -0.411 -9.686 7.282 1.00 56.28 152 GLN A N 1
ATOM 1189 C CA . GLN A 1 152 ? -1.386 -10.668 6.833 1.00 56.28 152 GLN A CA 1
ATOM 1190 C C . GLN A 1 152 ? -1.574 -11.692 7.938 1.00 56.28 152 GLN A C 1
ATOM 1192 O O . GLN A 1 152 ? -0.661 -12.449 8.263 1.00 56.28 152 GLN A O 1
ATOM 1197 N N . ARG A 1 153 ? -2.773 -11.694 8.521 1.00 54.00 153 ARG A N 1
ATOM 1198 C CA . ARG A 1 153 ? -3.254 -12.842 9.277 1.00 54.00 153 ARG A CA 1
ATOM 1199 C C . ARG A 1 153 ? -3.379 -13.988 8.284 1.00 54.00 153 ARG A C 1
ATOM 1201 O O . ARG A 1 153 ? -3.949 -13.810 7.210 1.00 54.00 153 ARG A O 1
ATOM 1208 N N . ILE A 1 154 ? -2.791 -15.122 8.625 1.00 55.94 154 ILE A N 1
ATOM 1209 C CA . ILE A 1 154 ? -2.886 -16.313 7.799 1.00 55.94 154 ILE A CA 1
ATOM 1210 C C . ILE A 1 154 ? -4.334 -16.784 7.896 1.00 55.94 154 ILE A C 1
ATOM 1212 O O . ILE A 1 154 ? -4.779 -17.192 8.968 1.00 55.94 154 ILE A O 1
ATOM 1216 N N . ASP A 1 155 ? -5.073 -16.647 6.800 1.00 55.19 155 ASP A N 1
ATOM 1217 C CA . ASP A 1 155 ? -6.420 -17.187 6.699 1.00 55.19 155 ASP A CA 1
ATOM 1218 C C . ASP A 1 155 ? -6.301 -18.683 6.426 1.00 55.19 155 ASP A C 1
ATOM 1220 O O . ASP A 1 155 ? -5.992 -19.098 5.315 1.00 55.19 155 ASP A O 1
ATOM 1224 N N . LEU A 1 156 ? -6.472 -19.498 7.462 1.00 54.50 156 LEU A N 1
ATOM 1225 C CA . LEU A 1 156 ? -6.362 -20.950 7.343 1.00 54.50 156 LEU A CA 1
ATOM 1226 C C . LEU A 1 156 ? -7.482 -21.583 6.509 1.00 54.50 156 LEU A C 1
ATOM 1228 O O . LEU A 1 156 ? -7.351 -22.751 6.147 1.00 54.50 156 LEU A O 1
ATOM 1232 N N . ASP A 1 157 ? -8.550 -20.840 6.200 1.00 51.53 157 ASP A N 1
ATOM 1233 C CA . ASP A 1 157 ? -9.610 -21.297 5.296 1.00 51.53 157 ASP A CA 1
ATOM 1234 C C . ASP A 1 157 ? -9.259 -21.054 3.813 1.00 51.53 157 ASP A C 1
ATOM 1236 O O . ASP A 1 157 ? -9.932 -21.569 2.917 1.00 51.53 157 ASP A O 1
ATOM 1240 N N . GLY A 1 158 ? -8.178 -20.315 3.530 1.00 60.06 158 GLY A N 1
ATOM 1241 C CA . GLY A 1 158 ? -7.600 -20.152 2.200 1.00 60.06 158 GLY A CA 1
ATOM 1242 C C . GLY A 1 158 ? -6.173 -20.690 2.179 1.00 60.06 158 GLY A C 1
ATOM 1243 O O . GLY A 1 158 ? -5.283 -20.074 2.741 1.00 60.06 158 GLY A O 1
ATOM 1244 N N . ASP A 1 159 ? -5.931 -21.807 1.487 1.00 65.62 159 ASP A N 1
ATOM 1245 C CA . ASP A 1 159 ? -4.684 -22.611 1.475 1.00 65.62 159 ASP A CA 1
ATOM 1246 C C . ASP A 1 159 ? -3.344 -21.872 1.197 1.00 65.62 159 ASP A C 1
ATOM 1248 O O . ASP A 1 159 ? -2.294 -22.513 1.049 1.00 65.62 159 ASP A O 1
ATOM 1252 N N . LYS A 1 160 ? -3.345 -20.543 1.024 1.00 71.25 160 LYS A N 1
ATOM 1253 C CA . LYS A 1 160 ? -2.184 -19.735 0.660 1.00 71.25 160 LYS A CA 1
ATOM 1254 C C . LYS A 1 160 ? -2.152 -18.391 1.378 1.00 71.25 160 LYS A C 1
ATOM 1256 O O . LYS A 1 160 ? -3.090 -17.606 1.281 1.00 71.25 160 LYS A O 1
ATOM 1261 N N . THR A 1 161 ? -0.986 -18.064 1.921 1.00 73.62 161 THR A N 1
ATOM 1262 C CA . THR A 1 161 ? -0.646 -16.701 2.351 1.00 73.62 161 THR A CA 1
ATOM 1263 C C . THR A 1 161 ? 0.312 -16.076 1.349 1.00 73.62 161 THR A C 1
ATOM 1265 O O . THR A 1 161 ? 1.233 -16.748 0.877 1.00 73.62 161 THR A O 1
ATOM 1268 N N . HIS A 1 162 ? 0.103 -14.804 1.003 1.00 76.25 162 HIS A N 1
ATOM 1269 C CA . HIS A 1 162 ? 0.830 -14.154 -0.084 1.00 76.25 162 HIS A CA 1
ATOM 1270 C C . HIS A 1 162 ? 1.394 -12.796 0.326 1.00 76.25 162 HIS A C 1
ATOM 1272 O O . HIS A 1 162 ? 0.659 -11.817 0.389 1.00 76.25 162 HIS A O 1
ATOM 1278 N N . TRP A 1 163 ? 2.706 -12.702 0.516 1.00 83.06 163 TRP A N 1
ATOM 1279 C CA . TRP A 1 163 ? 3.376 -11.423 0.749 1.00 83.06 163 TRP A CA 1
ATOM 1280 C C . TRP A 1 163 ? 4.002 -10.903 -0.537 1.00 83.06 163 TRP A C 1
ATOM 1282 O O . TRP A 1 163 ? 4.577 -11.669 -1.309 1.00 83.06 163 TRP A O 1
ATOM 1292 N N . SER A 1 164 ? 3.940 -9.590 -0.731 1.00 82.00 164 SER A N 1
ATOM 1293 C CA . SER A 1 164 ? 4.517 -8.938 -1.902 1.00 82.00 164 SER A CA 1
ATOM 1294 C C . SER A 1 164 ? 5.339 -7.724 -1.500 1.00 82.00 164 SER A C 1
ATOM 1296 O O . SER A 1 164 ? 4.959 -6.954 -0.615 1.00 82.00 164 SER A O 1
ATOM 1298 N N . TRP A 1 165 ? 6.452 -7.519 -2.197 1.00 88.56 165 TRP A N 1
ATOM 1299 C CA . TRP A 1 165 ? 7.302 -6.340 -2.046 1.00 88.56 165 TRP A CA 1
ATOM 1300 C C . TRP A 1 165 ? 7.640 -5.753 -3.412 1.00 88.56 165 TRP A C 1
ATOM 1302 O O . TRP A 1 165 ? 7.851 -6.489 -4.377 1.00 88.56 165 TRP A O 1
ATOM 1312 N N . ASN A 1 166 ? 7.749 -4.429 -3.470 1.00 86.44 166 ASN A N 1
ATOM 1313 C CA . ASN A 1 166 ? 8.424 -3.736 -4.558 1.00 86.44 166 ASN A CA 1
ATOM 1314 C C . ASN A 1 166 ? 9.903 -3.604 -4.198 1.00 86.44 166 ASN A C 1
ATOM 1316 O O . ASN A 1 166 ? 10.251 -3.027 -3.164 1.00 86.44 166 ASN A O 1
ATOM 1320 N N . ILE A 1 167 ? 10.772 -4.132 -5.057 1.00 89.75 167 ILE A N 1
ATOM 1321 C CA . ILE A 1 167 ? 12.223 -4.053 -4.891 1.00 89.75 167 ILE A CA 1
ATOM 1322 C C . ILE A 1 167 ? 12.768 -3.088 -5.931 1.00 89.75 167 ILE A C 1
ATOM 1324 O O . ILE A 1 167 ? 12.616 -3.316 -7.128 1.00 89.75 167 ILE A O 1
ATOM 1328 N N . THR A 1 168 ? 13.424 -2.024 -5.476 1.00 91.06 168 THR A N 1
ATOM 1329 C CA . THR A 1 168 ? 14.058 -1.030 -6.345 1.00 91.06 168 THR A CA 1
ATOM 1330 C C . THR A 1 168 ? 15.573 -1.194 -6.314 1.00 91.06 168 THR A C 1
ATOM 1332 O O . THR A 1 168 ? 16.204 -1.126 -5.252 1.00 91.06 168 THR A O 1
ATOM 1335 N N . ALA A 1 169 ? 16.152 -1.417 -7.494 1.00 92.62 169 ALA A N 1
ATOM 1336 C CA . ALA A 1 169 ? 17.587 -1.599 -7.669 1.00 92.62 169 ALA A CA 1
ATOM 1337 C C . ALA A 1 169 ? 18.375 -0.290 -7.487 1.00 92.62 169 ALA A C 1
ATOM 1339 O O . ALA A 1 169 ? 17.890 0.772 -7.893 1.00 92.62 169 ALA A O 1
ATOM 1340 N N . PRO A 1 170 ? 19.608 -0.352 -6.949 1.00 92.06 170 PRO A N 1
ATOM 1341 C CA . PRO A 1 170 ? 20.502 0.799 -6.871 1.00 92.06 170 PRO A CA 1
ATOM 1342 C C . PRO A 1 170 ? 20.861 1.369 -8.253 1.00 92.06 170 PRO A C 1
ATOM 1344 O O . PRO A 1 170 ? 20.690 0.737 -9.298 1.00 92.06 170 PRO A O 1
ATOM 1347 N N . ASP A 1 171 ? 21.407 2.585 -8.246 1.00 91.38 171 ASP A N 1
ATOM 1348 C CA . ASP A 1 171 ? 21.828 3.310 -9.453 1.00 91.38 171 ASP A CA 1
ATOM 1349 C C . ASP A 1 171 ? 23.047 2.686 -10.150 1.00 91.38 171 ASP A C 1
ATOM 1351 O O . ASP A 1 171 ? 23.282 2.929 -11.336 1.00 91.38 171 ASP A O 1
ATOM 1355 N N . SER A 1 172 ? 23.841 1.901 -9.422 1.00 91.50 172 SER A N 1
ATOM 1356 C CA . SER A 1 172 ? 25.079 1.293 -9.899 1.00 91.50 172 SER A CA 1
ATOM 1357 C C . SER A 1 172 ? 24.969 -0.225 -10.019 1.00 91.50 172 SER A C 1
ATOM 1359 O O . SER A 1 172 ? 24.244 -0.892 -9.279 1.00 91.50 172 SER A O 1
ATOM 1361 N N . LEU A 1 173 ? 25.754 -0.777 -10.948 1.00 91.50 173 LEU A N 1
ATOM 1362 C CA . LEU A 1 173 ? 25.938 -2.220 -11.072 1.00 91.50 173 LEU A CA 1
ATOM 1363 C C . LEU A 1 173 ? 26.511 -2.765 -9.767 1.00 91.50 173 LEU A C 1
ATOM 1365 O O . LEU A 1 173 ? 27.523 -2.270 -9.265 1.00 91.50 173 LEU A O 1
ATOM 1369 N N . SER A 1 174 ? 25.834 -3.753 -9.202 1.00 90.38 174 SER A N 1
ATOM 1370 C CA . SER A 1 174 ? 26.169 -4.321 -7.905 1.00 90.38 174 SER A CA 1
ATOM 1371 C C . SER A 1 174 ? 25.512 -5.682 -7.746 1.00 90.38 174 SER A C 1
ATOM 1373 O O . SER A 1 174 ? 24.503 -5.979 -8.377 1.00 90.38 174 SER A O 1
ATOM 1375 N N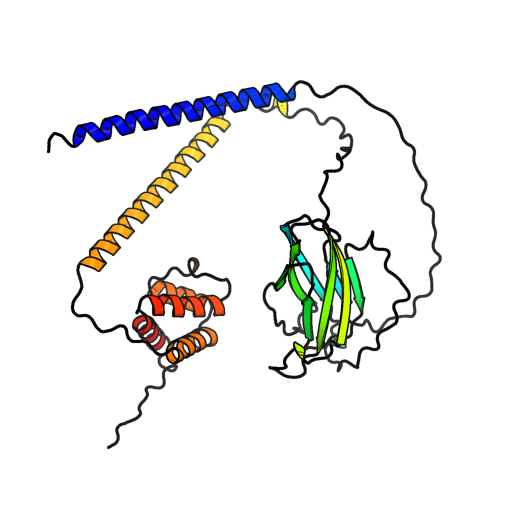 . THR A 1 175 ? 26.094 -6.504 -6.888 1.00 87.94 175 THR A N 1
ATOM 1376 C CA . THR A 1 175 ? 25.461 -7.718 -6.385 1.00 87.94 175 THR A CA 1
ATOM 1377 C C . THR A 1 175 ? 25.007 -7.414 -4.970 1.00 87.94 175 THR A C 1
ATOM 1379 O O . THR A 1 175 ? 25.820 -6.996 -4.141 1.00 87.94 175 THR A O 1
ATOM 1382 N N . GLY A 1 176 ? 23.723 -7.605 -4.688 1.00 84.62 176 GLY A N 1
ATOM 1383 C CA . GLY A 1 176 ? 23.170 -7.395 -3.358 1.00 84.62 176 GLY A CA 1
ATOM 1384 C C . GLY A 1 176 ? 22.540 -8.663 -2.796 1.00 84.62 176 GLY A C 1
ATOM 1385 O O . GLY A 1 176 ? 22.182 -9.584 -3.530 1.00 84.62 176 GLY A O 1
ATOM 1386 N N . LEU A 1 177 ? 22.412 -8.705 -1.471 1.00 86.12 177 LEU A N 1
ATOM 1387 C CA . LEU A 1 177 ? 21.742 -9.789 -0.759 1.00 86.12 177 LEU A CA 1
ATOM 1388 C C . LEU A 1 177 ? 20.385 -9.293 -0.251 1.00 86.12 177 LEU A C 1
ATOM 1390 O O . LEU A 1 177 ? 20.306 -8.270 0.437 1.00 86.12 177 LEU A O 1
ATOM 1394 N N . LEU A 1 178 ? 19.325 -10.022 -0.575 1.00 86.00 178 LEU A N 1
ATOM 1395 C CA . LEU A 1 178 ? 18.016 -9.905 0.051 1.00 86.00 178 LEU A CA 1
ATOM 1396 C C . LEU A 1 178 ? 17.938 -10.938 1.175 1.00 86.00 178 LEU A C 1
ATOM 1398 O O . LEU A 1 178 ? 18.252 -12.108 0.970 1.00 86.00 178 LEU A O 1
ATOM 1402 N N . THR A 1 179 ? 17.530 -10.517 2.365 1.00 87.56 179 THR A N 1
ATOM 1403 C CA . THR A 1 179 ? 17.322 -11.399 3.517 1.00 87.56 179 THR A CA 1
ATOM 1404 C C . THR A 1 179 ? 15.841 -11.418 3.858 1.00 87.56 179 THR A C 1
ATOM 1406 O O . THR A 1 179 ? 15.287 -10.392 4.260 1.00 87.56 179 THR A O 1
ATOM 1409 N N . LEU A 1 180 ? 15.216 -12.583 3.700 1.00 87.38 180 LEU A N 1
ATOM 1410 C CA . LEU A 1 180 ? 13.849 -12.847 4.126 1.00 87.38 180 LEU A CA 1
ATOM 1411 C C . LEU A 1 180 ? 13.879 -13.447 5.531 1.00 87.38 180 LEU A C 1
ATOM 1413 O O . LEU A 1 180 ? 14.481 -14.498 5.755 1.00 87.38 180 LEU A O 1
ATOM 1417 N N . LYS A 1 181 ? 13.222 -12.778 6.473 1.00 87.38 181 LYS A N 1
ATOM 1418 C CA . LYS A 1 181 ? 13.037 -13.238 7.848 1.00 87.38 181 LYS A CA 1
ATOM 1419 C C . LYS A 1 181 ? 11.565 -13.552 8.066 1.00 87.38 181 LYS A C 1
ATOM 1421 O O . LYS A 1 181 ? 10.714 -12.729 7.740 1.00 87.38 181 LYS A O 1
ATOM 1426 N N . VAL A 1 182 ? 11.273 -14.718 8.626 1.00 84.44 182 VAL A N 1
ATOM 1427 C CA . VAL A 1 182 ? 9.913 -15.117 9.001 1.00 84.44 182 VAL A CA 1
ATOM 1428 C C . VAL A 1 182 ? 9.847 -15.238 10.518 1.00 84.44 182 VAL A C 1
ATOM 1430 O O . VAL A 1 182 ? 10.685 -15.899 11.134 1.00 84.44 182 VAL A O 1
ATOM 1433 N N . TYR A 1 183 ? 8.864 -14.573 11.112 1.00 84.00 183 TYR A N 1
ATOM 1434 C CA . TYR A 1 183 ? 8.646 -14.473 12.550 1.00 84.00 183 TYR A CA 1
ATOM 1435 C C . TYR A 1 183 ? 7.339 -15.152 12.929 1.00 84.00 183 TYR A C 1
ATOM 1437 O O . TYR A 1 183 ? 6.348 -15.025 12.213 1.00 84.00 183 TYR A O 1
ATOM 1445 N N . LYS A 1 184 ? 7.320 -15.797 14.095 1.00 79.69 184 LYS A N 1
ATOM 1446 C CA . LYS A 1 184 ? 6.092 -16.226 14.763 1.00 79.69 184 LYS A CA 1
ATOM 1447 C C . LYS A 1 184 ? 5.620 -15.112 15.695 1.00 79.69 184 LYS A C 1
ATOM 1449 O O . LYS A 1 184 ? 6.328 -14.737 16.629 1.00 79.69 184 LYS A O 1
ATOM 1454 N N . LEU A 1 185 ? 4.439 -14.577 15.426 1.00 77.69 185 LEU A N 1
ATOM 1455 C CA . LEU A 1 185 ? 3.750 -13.647 16.307 1.00 77.69 185 LEU A CA 1
ATOM 1456 C C . LEU A 1 185 ? 3.026 -14.484 17.367 1.00 77.69 185 LEU A C 1
ATOM 1458 O O . LEU A 1 185 ? 2.347 -15.447 17.036 1.00 77.69 185 LEU A O 1
ATOM 1462 N N . TYR A 1 186 ? 3.240 -14.173 18.643 1.00 69.94 186 TYR A N 1
ATOM 1463 C CA . TYR A 1 186 ? 2.552 -14.841 19.756 1.00 69.94 186 TYR A CA 1
ATOM 1464 C C . TYR A 1 186 ? 1.498 -13.935 20.411 1.00 69.94 186 TYR A C 1
ATOM 1466 O O . TYR A 1 186 ? 0.663 -14.422 21.170 1.00 69.94 186 TYR A O 1
ATOM 1474 N N . GLN A 1 187 ? 1.561 -12.621 20.158 1.00 68.75 187 GLN A N 1
ATOM 1475 C CA . GLN A 1 187 ? 0.685 -11.596 20.726 1.00 68.75 187 GLN A CA 1
ATOM 1476 C C . GLN A 1 187 ? 0.530 -10.428 19.740 1.00 68.75 187 GLN A C 1
ATOM 1478 O O . GLN A 1 187 ? 1.445 -10.119 18.972 1.00 68.75 187 GLN A O 1
ATOM 1483 N N . GLU A 1 188 ? -0.625 -9.767 19.773 1.00 63.56 188 GLU A N 1
ATOM 1484 C CA . GLU A 1 188 ? -0.846 -8.485 19.099 1.00 63.56 188 GLU A CA 1
ATOM 1485 C C . GLU A 1 188 ? 0.006 -7.415 19.821 1.00 63.56 188 GLU A C 1
ATOM 1487 O O . GLU A 1 188 ? -0.051 -7.326 21.044 1.00 63.56 188 GLU A O 1
ATOM 1492 N N . ASN A 1 189 ? 0.819 -6.635 19.091 1.00 66.56 189 ASN A N 1
ATOM 1493 C CA . ASN A 1 189 ? 1.801 -5.634 19.583 1.00 66.56 189 ASN A CA 1
ATOM 1494 C C . ASN A 1 189 ? 3.199 -6.114 20.024 1.00 66.56 189 ASN A C 1
ATOM 1496 O O . ASN A 1 189 ? 3.835 -5.461 20.854 1.00 66.56 189 ASN A O 1
ATOM 1500 N N . VAL A 1 190 ? 3.744 -7.192 19.454 1.00 75.38 190 VAL A N 1
ATOM 1501 C CA . VAL A 1 190 ? 5.171 -7.496 19.672 1.00 75.38 190 VAL A CA 1
ATOM 1502 C C . VAL A 1 190 ? 6.056 -6.676 18.731 1.00 75.38 190 VAL A C 1
ATOM 1504 O O . VAL A 1 190 ? 5.839 -6.646 17.520 1.00 75.38 190 VAL A O 1
ATOM 1507 N N . ASP A 1 191 ? 7.074 -6.034 19.302 1.00 82.06 191 ASP A N 1
ATOM 1508 C CA . ASP A 1 191 ? 8.139 -5.353 18.570 1.00 82.06 191 ASP A CA 1
ATOM 1509 C C . ASP A 1 191 ? 8.988 -6.368 17.778 1.00 82.06 191 ASP A C 1
ATOM 1511 O O . ASP A 1 191 ? 9.690 -7.207 18.354 1.00 82.06 191 ASP A O 1
ATOM 1515 N N . LEU A 1 192 ? 8.897 -6.307 16.445 1.00 81.06 192 LEU A N 1
ATOM 1516 C CA . LEU A 1 192 ? 9.580 -7.223 15.523 1.00 81.06 192 LEU A CA 1
ATOM 1517 C C . LEU A 1 192 ? 11.109 -7.125 15.608 1.00 81.06 192 LEU A C 1
ATOM 1519 O O . LEU A 1 192 ? 11.789 -8.110 15.309 1.00 81.06 192 LEU A O 1
ATOM 1523 N N . ASP A 1 193 ? 11.651 -5.985 16.042 1.00 81.31 193 ASP A N 1
ATOM 1524 C CA . ASP A 1 193 ? 13.099 -5.769 16.104 1.00 81.31 193 ASP A CA 1
ATOM 1525 C C . ASP A 1 193 ? 13.763 -6.572 17.234 1.00 81.31 193 ASP A C 1
ATOM 1527 O O . ASP A 1 193 ? 14.954 -6.881 17.166 1.00 81.31 193 ASP A O 1
ATOM 1531 N N . ASN A 1 194 ? 12.982 -6.977 18.241 1.00 85.50 194 ASN A N 1
ATOM 1532 C CA . ASN A 1 194 ? 13.449 -7.731 19.406 1.00 85.50 194 ASN A CA 1
ATOM 1533 C C . ASN A 1 194 ? 13.148 -9.238 19.334 1.00 85.50 194 ASN A C 1
ATOM 1535 O O . ASN A 1 194 ? 13.594 -10.003 20.193 1.00 85.50 194 ASN A O 1
ATOM 1539 N N . LEU A 1 195 ? 12.408 -9.689 18.318 1.00 84.12 195 LEU A N 1
ATOM 1540 C CA . LEU A 1 195 ? 12.091 -11.102 18.122 1.00 84.12 195 LEU A CA 1
ATOM 1541 C C . LEU A 1 195 ? 13.207 -11.821 17.355 1.00 84.12 195 LEU A C 1
ATOM 1543 O O . LEU A 1 195 ? 13.710 -11.345 16.337 1.00 84.12 195 LEU A O 1
ATOM 1547 N N . ALA A 1 196 ? 13.555 -13.029 17.798 1.00 82.81 196 ALA A N 1
ATOM 1548 C CA . ALA A 1 196 ? 14.379 -13.922 16.994 1.00 82.81 196 ALA A CA 1
ATOM 1549 C C . ALA A 1 196 ? 13.538 -14.474 15.822 1.00 82.81 196 ALA A C 1
ATOM 1551 O O . ALA A 1 196 ? 12.445 -14.999 16.060 1.00 82.81 196 ALA A O 1
ATOM 1552 N N . PRO A 1 197 ? 14.010 -14.378 14.565 1.00 83.19 197 PRO A N 1
ATOM 1553 C CA . PRO A 1 197 ? 13.289 -14.947 13.435 1.00 83.19 197 PRO A CA 1
ATOM 1554 C C . PRO A 1 197 ? 13.275 -16.475 13.535 1.00 83.19 197 PRO A C 1
ATOM 1556 O O . PRO A 1 197 ? 14.296 -17.100 13.820 1.00 83.19 197 PRO A O 1
ATOM 1559 N N . THR A 1 198 ? 12.121 -17.078 13.262 1.00 80.38 198 THR A N 1
ATOM 1560 C CA . THR A 1 198 ? 11.947 -18.537 13.242 1.00 80.38 198 THR A CA 1
ATOM 1561 C C . THR A 1 198 ? 12.611 -19.152 12.010 1.00 80.38 198 THR A C 1
ATOM 1563 O O . THR A 1 198 ? 13.101 -20.276 12.053 1.00 80.38 198 THR A O 1
ATOM 1566 N N . TRP A 1 199 ? 12.669 -18.400 10.910 1.00 79.50 199 TRP A N 1
ATOM 1567 C CA . TRP A 1 199 ? 13.370 -18.802 9.697 1.00 79.50 199 TRP A CA 1
ATOM 1568 C C . TRP A 1 199 ? 14.044 -17.602 9.030 1.00 79.50 199 TRP A C 1
ATOM 1570 O O . TRP A 1 199 ? 13.519 -16.486 9.045 1.00 79.50 199 TRP A O 1
ATOM 1580 N N . VAL A 1 200 ? 15.219 -17.838 8.442 1.00 77.62 200 VAL A N 1
ATOM 1581 C CA . VAL A 1 200 ? 15.983 -16.834 7.695 1.00 77.62 200 VAL A CA 1
ATOM 1582 C C . VAL A 1 200 ? 16.487 -17.449 6.396 1.00 77.62 200 VAL A C 1
ATOM 1584 O O . VAL A 1 200 ? 17.233 -18.430 6.419 1.00 77.62 200 VAL A O 1
ATOM 1587 N N . GLY A 1 201 ? 16.120 -16.834 5.276 1.00 78.56 201 GLY A N 1
ATOM 1588 C CA . GLY A 1 201 ? 16.630 -17.150 3.947 1.00 78.56 201 GLY A CA 1
ATOM 1589 C C . GLY A 1 201 ? 17.328 -15.953 3.323 1.00 78.56 201 GLY A C 1
ATOM 1590 O O . GLY A 1 201 ? 16.981 -14.802 3.586 1.00 78.56 201 GLY A O 1
ATOM 1591 N N . THR A 1 202 ? 18.321 -16.226 2.483 1.00 77.75 202 THR A N 1
ATOM 1592 C CA . THR A 1 202 ? 19.077 -15.195 1.769 1.00 77.75 202 THR A CA 1
ATOM 1593 C C . THR A 1 202 ? 19.065 -15.470 0.277 1.00 77.75 202 THR A C 1
ATOM 1595 O O . THR A 1 202 ? 19.301 -16.603 -0.139 1.00 77.75 202 THR A O 1
ATOM 1598 N N . ILE A 1 203 ? 18.842 -14.427 -0.513 1.00 81.69 203 ILE A N 1
ATOM 1599 C CA . ILE A 1 203 ? 18.771 -14.473 -1.971 1.00 81.69 203 ILE A CA 1
ATOM 1600 C C . ILE A 1 203 ? 19.778 -13.463 -2.513 1.00 81.69 203 ILE A C 1
ATOM 1602 O O . ILE A 1 203 ? 19.816 -12.321 -2.059 1.00 81.69 203 ILE A O 1
ATOM 1606 N N . GLN A 1 204 ? 20.601 -13.875 -3.470 1.00 81.25 204 GLN A N 1
ATOM 1607 C CA . GLN A 1 204 ? 21.510 -12.971 -4.166 1.00 81.25 204 GLN A CA 1
ATOM 1608 C C . GLN A 1 204 ? 20.833 -12.448 -5.433 1.00 81.25 204 GLN A C 1
ATOM 1610 O O . GLN A 1 204 ? 20.286 -13.237 -6.201 1.00 81.25 204 GLN A O 1
ATOM 1615 N N . VAL A 1 205 ? 20.891 -11.135 -5.647 1.00 83.75 205 VAL A N 1
ATOM 1616 C CA . VAL A 1 205 ? 20.341 -10.470 -6.834 1.00 83.75 205 VAL A CA 1
ATOM 1617 C C . VAL A 1 205 ? 21.433 -9.633 -7.485 1.00 83.75 205 VAL A C 1
ATOM 1619 O O . VAL A 1 205 ? 22.075 -8.810 -6.824 1.00 83.75 205 VAL A O 1
ATOM 1622 N N . ASP A 1 206 ? 21.626 -9.834 -8.787 1.00 84.25 206 ASP A N 1
ATOM 1623 C CA . ASP A 1 206 ? 22.618 -9.104 -9.570 1.00 84.25 206 ASP A CA 1
ATOM 1624 C C . ASP A 1 206 ? 21.970 -7.933 -10.325 1.00 84.25 206 ASP A C 1
ATOM 1626 O O . ASP A 1 206 ? 21.028 -8.094 -11.101 1.00 84.25 206 ASP A O 1
ATOM 1630 N N . VAL A 1 207 ? 22.499 -6.727 -10.134 1.00 89.00 207 VAL A N 1
ATOM 1631 C CA . VAL A 1 207 ? 22.109 -5.537 -10.892 1.00 89.00 207 VAL A CA 1
ATOM 1632 C C . VAL A 1 207 ? 23.003 -5.441 -12.117 1.00 89.00 207 VAL A C 1
ATOM 1634 O O . VAL A 1 207 ? 24.170 -5.048 -12.025 1.00 89.00 207 VAL A O 1
ATOM 1637 N N . ILE A 1 208 ? 22.456 -5.800 -13.275 1.00 89.19 208 ILE A N 1
ATOM 1638 C CA . ILE A 1 208 ? 23.191 -5.853 -14.539 1.00 89.19 208 ILE A CA 1
ATOM 1639 C C . ILE A 1 208 ? 22.661 -4.817 -15.525 1.00 89.19 208 ILE A C 1
ATOM 1641 O O . ILE A 1 208 ? 21.463 -4.537 -15.620 1.00 89.19 208 ILE A O 1
ATOM 1645 N N . GLN A 1 209 ? 23.564 -4.263 -16.330 1.00 87.00 209 GLN A N 1
ATOM 1646 C CA . GLN A 1 209 ? 23.158 -3.491 -17.491 1.00 87.00 209 GLN A CA 1
ATOM 1647 C C . GLN A 1 209 ? 22.718 -4.480 -18.567 1.00 87.00 209 GLN A C 1
ATOM 1649 O O . GLN A 1 209 ? 23.539 -5.231 -19.097 1.00 87.00 209 GLN A O 1
ATOM 1654 N N . TYR A 1 210 ? 21.423 -4.492 -18.894 1.00 77.69 210 TYR A N 1
ATOM 1655 C CA . TYR A 1 210 ? 20.939 -5.275 -20.023 1.00 77.69 210 TYR A CA 1
ATOM 1656 C C . TYR A 1 210 ? 21.551 -4.706 -21.301 1.00 77.69 210 TYR A C 1
ATOM 1658 O O . TYR A 1 210 ? 21.096 -3.697 -21.840 1.00 77.69 210 TYR A O 1
ATOM 1666 N N . THR A 1 211 ? 22.607 -5.354 -21.775 1.00 75.56 211 THR A N 1
ATOM 1667 C CA . THR A 1 211 ? 23.011 -5.224 -23.165 1.00 75.56 211 THR A CA 1
ATOM 1668 C C . THR A 1 211 ? 22.079 -6.165 -23.910 1.00 75.56 211 THR A C 1
ATOM 1670 O O . THR A 1 211 ? 22.172 -7.369 -23.657 1.00 75.56 211 THR A O 1
ATOM 1673 N N . PRO A 1 212 ? 21.138 -5.674 -24.740 1.00 67.88 212 PRO A N 1
ATOM 1674 C CA . PRO A 1 212 ? 20.301 -6.555 -25.538 1.00 67.88 212 PRO A CA 1
ATOM 1675 C C . PRO A 1 212 ? 21.221 -7.504 -26.283 1.00 67.88 212 PRO A C 1
ATOM 1677 O O . PRO A 1 212 ? 21.956 -7.092 -27.179 1.00 67.88 212 PRO A O 1
ATOM 1680 N N . THR A 1 213 ? 21.230 -8.767 -25.851 1.00 70.19 213 THR A N 1
ATOM 1681 C CA . THR A 1 213 ? 21.890 -9.810 -26.619 1.00 70.19 213 THR A CA 1
ATOM 1682 C C . THR A 1 213 ? 21.110 -9.823 -27.918 1.00 70.19 213 THR A C 1
ATOM 1684 O O . THR A 1 213 ? 19.895 -10.026 -27.845 1.00 70.19 213 THR A O 1
ATOM 1687 N N . PRO A 1 214 ? 21.729 -9.509 -29.067 1.00 73.50 214 PRO A N 1
ATOM 1688 C CA . PRO A 1 214 ? 21.013 -9.451 -30.327 1.00 73.50 214 PRO A CA 1
ATOM 1689 C C . PRO A 1 214 ? 20.304 -10.791 -30.501 1.00 73.50 214 PRO A C 1
ATOM 1691 O O . PRO A 1 214 ? 20.949 -11.826 -30.675 1.00 73.50 214 PRO A O 1
ATOM 1694 N N . GLN A 1 215 ? 18.978 -10.785 -30.332 1.00 59.66 215 GLN A N 1
ATOM 1695 C CA . GLN A 1 215 ? 18.167 -11.984 -30.439 1.00 59.66 215 GLN A CA 1
ATOM 1696 C C . GLN A 1 215 ? 18.388 -12.509 -31.849 1.00 59.66 215 GLN A C 1
ATOM 1698 O O . GLN A 1 215 ? 18.041 -11.852 -32.831 1.00 59.66 215 GLN A O 1
ATOM 1703 N N . LYS A 1 216 ? 18.998 -13.687 -31.953 1.00 59.78 216 LYS A N 1
ATOM 1704 C CA . LYS A 1 216 ? 19.058 -14.431 -33.203 1.00 59.78 216 LYS A CA 1
ATOM 1705 C C . LYS A 1 216 ? 17.626 -14.879 -33.484 1.00 59.78 216 LYS A C 1
ATOM 1707 O O . LYS A 1 216 ? 17.196 -15.905 -32.965 1.00 59.78 216 LYS A O 1
ATOM 1712 N N . LEU A 1 217 ? 16.861 -14.037 -34.185 1.00 68.75 217 LEU A N 1
ATOM 1713 C CA . LEU A 1 217 ? 15.461 -14.308 -34.494 1.00 68.75 217 LEU A CA 1
ATOM 1714 C C . LEU A 1 217 ? 15.355 -15.702 -35.133 1.00 68.75 217 LEU A C 1
ATOM 1716 O O . LEU A 1 217 ? 16.115 -15.993 -36.065 1.00 68.75 217 LEU A O 1
ATOM 1720 N N . PRO A 1 218 ? 14.437 -16.567 -34.666 1.00 57.44 218 PRO A N 1
ATOM 1721 C CA . PRO A 1 218 ? 14.124 -17.790 -35.378 1.00 57.44 218 PRO A CA 1
ATOM 1722 C C . PRO A 1 218 ? 13.659 -17.406 -36.781 1.00 57.44 218 PRO A C 1
ATOM 1724 O O . PRO A 1 218 ? 12.844 -16.502 -36.965 1.00 57.44 218 PRO A O 1
ATOM 1727 N N . MET A 1 219 ? 14.239 -18.066 -37.774 1.00 54.91 219 MET A N 1
ATOM 1728 C CA . MET A 1 219 ? 13.939 -17.866 -39.183 1.00 54.91 219 MET A CA 1
ATOM 1729 C C . MET A 1 219 ? 12.504 -18.348 -39.439 1.00 54.91 219 MET A C 1
ATOM 1731 O O . MET A 1 219 ? 12.263 -19.522 -39.703 1.00 54.91 219 MET A O 1
ATOM 1735 N N . ILE A 1 220 ? 11.534 -17.449 -39.266 1.00 58.31 220 ILE A N 1
ATOM 1736 C CA . ILE A 1 220 ? 10.124 -17.686 -39.574 1.00 58.31 220 ILE A CA 1
ATOM 1737 C C . ILE A 1 220 ? 10.031 -17.863 -41.092 1.00 58.31 220 ILE A C 1
ATOM 1739 O O . ILE A 1 220 ? 10.464 -16.993 -41.851 1.00 58.31 220 ILE A O 1
ATOM 1743 N N . ALA A 1 221 ? 9.505 -19.007 -41.535 1.00 58.44 221 ALA A N 1
ATOM 1744 C CA . ALA A 1 221 ? 9.211 -19.246 -42.943 1.00 58.44 221 ALA A CA 1
ATOM 1745 C C . ALA A 1 221 ? 8.350 -18.089 -43.488 1.00 58.44 221 ALA A C 1
ATOM 1747 O O . ALA A 1 221 ? 7.461 -17.623 -42.774 1.00 58.44 221 ALA A O 1
ATOM 1748 N N . PRO A 1 222 ? 8.608 -17.601 -44.712 1.00 54.28 222 PRO A N 1
ATOM 1749 C CA . PRO A 1 222 ? 7.983 -16.392 -45.230 1.00 54.28 222 PRO A CA 1
ATOM 1750 C C . PRO A 1 222 ? 6.462 -16.557 -45.303 1.00 54.28 222 PRO A C 1
ATOM 1752 O O . PRO A 1 222 ? 5.926 -17.174 -46.221 1.00 54.28 222 PRO A O 1
ATOM 1755 N N . THR A 1 223 ? 5.758 -15.990 -44.326 1.00 54.12 223 THR A N 1
ATOM 1756 C CA . THR A 1 223 ? 4.319 -15.758 -44.410 1.00 54.12 223 THR A CA 1
ATOM 1757 C C . THR A 1 223 ? 4.076 -14.778 -45.562 1.00 54.12 223 THR A C 1
ATOM 1759 O O . THR A 1 223 ? 4.796 -13.777 -45.654 1.00 54.12 223 THR A O 1
ATOM 1762 N N . PRO A 1 224 ? 3.098 -15.031 -46.452 1.00 47.84 224 PRO A N 1
ATOM 1763 C CA . PRO A 1 224 ? 2.797 -14.127 -47.553 1.00 47.84 224 PRO A CA 1
ATOM 1764 C C . PRO A 1 224 ? 2.524 -12.714 -47.032 1.00 47.84 224 PRO A C 1
ATOM 1766 O O . PRO A 1 224 ? 1.842 -12.504 -46.027 1.00 47.84 224 PRO A O 1
ATOM 1769 N N . SER A 1 225 ? 3.122 -11.750 -47.720 1.00 52.12 225 SER A N 1
ATOM 1770 C CA . SER A 1 225 ? 3.187 -10.348 -47.348 1.00 52.12 225 SER A CA 1
ATOM 1771 C C . SER A 1 225 ? 1.796 -9.718 -47.196 1.00 52.12 225 SER A C 1
ATOM 1773 O O . SER A 1 225 ? 1.014 -9.613 -48.138 1.00 52.12 225 SER A O 1
ATOM 1775 N N . ILE A 1 226 ? 1.520 -9.209 -45.990 1.00 50.22 226 ILE A N 1
ATOM 1776 C CA . ILE A 1 226 ? 0.338 -8.397 -45.633 1.00 50.22 226 ILE A CA 1
ATOM 1777 C C . ILE A 1 226 ? 0.250 -7.102 -46.473 1.00 50.22 226 ILE A C 1
ATOM 1779 O O . ILE A 1 226 ? -0.800 -6.464 -46.556 1.00 50.22 226 ILE A O 1
ATOM 1783 N N . THR A 1 227 ? 1.325 -6.740 -47.176 1.00 49.09 227 THR A N 1
ATOM 1784 C CA . THR A 1 227 ? 1.450 -5.531 -47.996 1.00 49.09 227 THR A CA 1
ATOM 1785 C C . THR A 1 227 ? 0.476 -5.452 -49.175 1.00 49.09 227 THR A C 1
ATOM 1787 O O . THR A 1 227 ? 0.291 -4.365 -49.711 1.00 49.09 227 THR A O 1
ATOM 1790 N N . GLN A 1 228 ? -0.195 -6.543 -49.565 1.00 49.34 228 GLN A N 1
ATOM 1791 C CA . GLN A 1 228 ? -1.214 -6.487 -50.624 1.00 49.34 228 GLN A CA 1
ATOM 1792 C C . GLN A 1 228 ? -2.630 -6.125 -50.152 1.00 49.34 228 GLN A C 1
ATOM 1794 O O . GLN A 1 228 ? -3.475 -5.862 -50.997 1.00 49.34 228 GLN A O 1
ATOM 1799 N N . ARG A 1 229 ? -2.918 -6.050 -48.843 1.00 45.50 229 ARG A N 1
ATOM 1800 C CA . ARG A 1 229 ? -4.282 -5.730 -48.359 1.00 45.50 229 ARG A CA 1
ATOM 1801 C C . ARG A 1 229 ? -4.550 -4.257 -48.042 1.00 45.50 229 ARG A C 1
ATOM 1803 O O . ARG A 1 229 ? -5.682 -3.921 -47.722 1.00 45.50 229 ARG A O 1
ATOM 1810 N N . ILE A 1 230 ? -3.547 -3.380 -48.115 1.00 49.34 230 ILE A N 1
ATOM 1811 C CA . ILE A 1 230 ? -3.673 -1.981 -47.653 1.00 49.34 230 ILE A CA 1
ATOM 1812 C C . ILE A 1 230 ? -3.989 -0.999 -48.804 1.00 49.34 230 ILE A C 1
ATOM 1814 O O . ILE A 1 230 ? -4.303 0.159 -48.552 1.00 49.34 230 ILE A O 1
ATOM 1818 N N . VAL A 1 231 ? -3.979 -1.444 -50.066 1.00 52.22 231 VAL A N 1
ATOM 1819 C CA . VAL A 1 231 ? -4.182 -0.547 -51.224 1.00 52.22 231 VAL A CA 1
ATOM 1820 C C . VAL A 1 231 ? -5.659 -0.399 -51.638 1.00 52.22 231 VAL A C 1
ATOM 1822 O O . VAL A 1 231 ? -5.981 0.541 -52.358 1.00 52.22 231 VAL A O 1
ATOM 1825 N N . ASP A 1 232 ? -6.578 -1.227 -51.126 1.00 50.84 232 ASP A N 1
ATOM 1826 C CA . ASP A 1 232 ? -7.944 -1.297 -51.680 1.00 50.84 232 ASP A CA 1
ATOM 1827 C C . ASP A 1 232 ? -9.061 -0.612 -50.863 1.00 50.84 232 ASP A C 1
ATOM 1829 O O . ASP A 1 232 ? -10.169 -0.484 -51.378 1.00 50.84 232 ASP A O 1
ATOM 1833 N N . GLU A 1 233 ? -8.823 -0.089 -49.649 1.00 51.66 233 GLU A N 1
ATOM 1834 C CA . GLU A 1 233 ? -9.883 0.611 -48.886 1.00 51.66 233 GLU A CA 1
ATOM 1835 C C . GLU A 1 233 ? -9.470 1.980 -48.303 1.00 51.66 233 GLU A C 1
ATOM 1837 O O . GLU A 1 233 ? -9.209 2.118 -47.103 1.00 51.66 233 GLU A O 1
ATOM 1842 N N . PRO A 1 234 ? -9.502 3.060 -49.110 1.00 55.19 234 PRO A N 1
ATOM 1843 C CA . PRO A 1 234 ? -9.271 4.429 -48.631 1.00 55.19 234 PRO A CA 1
ATOM 1844 C C . PRO A 1 234 ? -10.348 4.945 -47.652 1.00 55.19 234 PRO A C 1
ATOM 1846 O O . PRO A 1 234 ? -10.147 5.966 -46.992 1.00 55.19 234 PRO A O 1
ATOM 1849 N N . VAL A 1 235 ? -11.485 4.251 -47.514 1.00 57.34 235 VAL A N 1
ATOM 1850 C CA . VAL A 1 235 ? -12.613 4.682 -46.667 1.00 57.34 235 VAL A CA 1
ATOM 1851 C C . VAL A 1 235 ? -12.320 4.483 -45.170 1.00 57.34 235 VAL A C 1
ATOM 1853 O O . VAL A 1 235 ? -12.758 5.288 -44.346 1.00 57.34 235 VAL A O 1
ATOM 1856 N N . SER A 1 236 ? -11.501 3.489 -44.798 1.00 63.31 236 SER A N 1
ATOM 1857 C CA . SER A 1 236 ? -11.213 3.195 -43.384 1.00 63.31 236 SER A CA 1
ATOM 1858 C C . SER A 1 236 ? -10.300 4.234 -42.720 1.00 63.31 236 SER A C 1
ATOM 1860 O O . SER A 1 236 ? -10.420 4.482 -41.520 1.00 63.31 236 SER A O 1
ATOM 1862 N N . PHE A 1 237 ? -9.399 4.871 -43.473 1.00 67.12 237 PHE A N 1
ATOM 1863 C CA . PHE A 1 237 ? -8.430 5.814 -42.899 1.00 67.12 237 PHE A CA 1
ATOM 1864 C C . PHE A 1 237 ? -9.070 7.168 -42.559 1.00 67.12 237 PHE A C 1
ATOM 1866 O O . PHE A 1 237 ? -8.769 7.768 -41.527 1.00 67.12 237 PHE A O 1
ATOM 1873 N N . ILE A 1 238 ? -10.022 7.614 -43.386 1.00 72.12 238 ILE A N 1
ATOM 1874 C CA . ILE A 1 238 ? -10.809 8.830 -43.135 1.00 72.12 238 ILE A CA 1
ATOM 1875 C C . ILE A 1 238 ? -11.674 8.655 -41.876 1.00 72.12 238 ILE A C 1
ATOM 1877 O O . ILE A 1 238 ? -11.782 9.583 -41.073 1.00 72.12 238 ILE A O 1
ATOM 1881 N N . GLY A 1 239 ? -12.223 7.454 -41.656 1.00 73.31 239 GLY A N 1
ATOM 1882 C CA . GLY A 1 239 ? -12.993 7.127 -40.452 1.00 73.31 239 GLY A CA 1
ATOM 1883 C C . GLY A 1 239 ? -12.177 7.259 -39.163 1.00 73.31 239 GLY A C 1
ATOM 1884 O O . GLY A 1 239 ? -12.630 7.897 -38.214 1.00 73.31 239 GLY A O 1
ATOM 1885 N N . ILE A 1 240 ? -10.946 6.739 -39.145 1.00 77.00 240 ILE A N 1
ATOM 1886 C CA . ILE A 1 240 ? -10.064 6.820 -37.967 1.00 77.00 240 ILE A CA 1
ATOM 1887 C C . ILE A 1 240 ? -9.703 8.279 -37.657 1.00 77.00 240 ILE A C 1
ATOM 1889 O O . ILE A 1 240 ? -9.780 8.702 -36.504 1.00 77.00 240 ILE A O 1
ATOM 1893 N N . ILE A 1 241 ? -9.381 9.080 -38.677 1.00 76.50 241 ILE A N 1
ATOM 1894 C CA . ILE A 1 241 ? -9.051 10.501 -38.488 1.00 76.50 241 ILE A CA 1
ATOM 1895 C C . ILE A 1 241 ? -10.259 11.282 -37.943 1.00 76.50 241 ILE A C 1
ATOM 1897 O O . ILE A 1 241 ? -10.102 12.085 -37.022 1.00 76.50 241 ILE A O 1
ATOM 1901 N N . LEU A 1 242 ? -11.471 11.021 -38.445 1.00 79.25 242 LEU A N 1
ATOM 1902 C CA . LEU A 1 242 ? -12.689 11.666 -37.942 1.00 79.25 242 LEU A CA 1
ATOM 1903 C C . LEU A 1 242 ? -12.978 11.308 -36.478 1.00 79.25 242 LEU A C 1
ATOM 1905 O O . LEU A 1 242 ? -13.329 12.198 -35.704 1.00 79.25 242 LEU A O 1
ATOM 1909 N N . ILE A 1 243 ? -12.770 10.051 -36.072 1.00 83.00 243 ILE A N 1
ATOM 1910 C CA . ILE A 1 243 ? -12.945 9.621 -34.674 1.00 83.00 243 ILE A CA 1
ATOM 1911 C C . ILE A 1 243 ? -11.985 10.381 -33.748 1.00 83.00 243 ILE A C 1
ATOM 1913 O O . ILE A 1 243 ? -12.406 10.880 -32.702 1.00 83.00 243 ILE A O 1
ATOM 1917 N N . PHE A 1 244 ? -10.722 10.549 -34.148 1.00 81.56 244 PHE A N 1
ATOM 1918 C CA . PHE A 1 244 ? -9.746 11.317 -33.367 1.00 81.56 244 PHE A CA 1
ATOM 1919 C C . PHE A 1 244 ? -10.108 12.807 -33.259 1.00 81.56 244 PHE A C 1
ATOM 1921 O O . PHE A 1 244 ? -9.971 13.401 -32.185 1.00 81.56 244 PHE A O 1
ATOM 1928 N N . ILE A 1 245 ? -10.613 13.421 -34.334 1.00 82.69 245 ILE A N 1
ATOM 1929 C CA . ILE A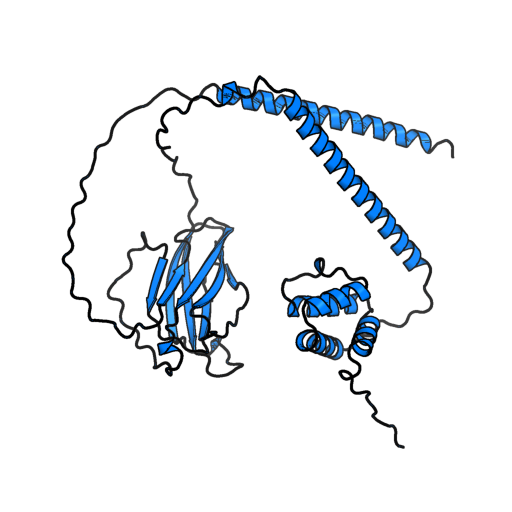 1 245 ? -11.032 14.832 -34.315 1.00 82.69 245 ILE A CA 1
ATOM 1930 C C . ILE A 1 245 ? -12.245 15.027 -33.394 1.00 82.69 245 ILE A C 1
ATOM 1932 O O . ILE A 1 245 ? -12.258 15.950 -32.580 1.00 82.69 245 ILE A O 1
ATOM 1936 N N . VAL A 1 246 ? -13.245 14.142 -33.465 1.00 88.44 246 VAL A N 1
ATOM 1937 C CA . VAL A 1 246 ? -14.437 14.223 -32.605 1.00 88.44 246 VAL A CA 1
ATOM 1938 C C . VAL A 1 246 ? -14.074 13.977 -31.136 1.00 88.44 246 VAL A C 1
ATOM 1940 O O . VAL A 1 246 ? -14.525 14.721 -30.264 1.00 88.44 246 VAL A O 1
ATOM 1943 N N . GLY A 1 247 ? -13.208 12.998 -30.855 1.00 87.50 247 GLY A N 1
ATOM 1944 C CA . GLY A 1 247 ? -12.753 12.703 -29.494 1.00 87.50 247 GLY A CA 1
ATOM 1945 C C . GLY A 1 247 ? -11.984 13.865 -28.858 1.00 87.50 247 GLY A C 1
ATOM 1946 O O . GLY A 1 247 ? -12.288 14.275 -27.737 1.00 87.50 247 GLY A O 1
ATOM 1947 N N . THR A 1 248 ? -11.036 14.459 -29.587 1.00 83.19 248 THR A N 1
ATOM 1948 C CA . THR A 1 248 ? -10.249 15.598 -29.078 1.00 83.19 248 THR A CA 1
ATOM 1949 C C . THR A 1 248 ? -11.102 16.851 -28.865 1.00 83.19 248 THR A C 1
ATOM 1951 O O . THR A 1 248 ? -10.923 17.552 -27.866 1.00 83.19 248 THR A O 1
ATOM 1954 N N . ALA A 1 249 ? -12.087 17.103 -29.735 1.00 84.38 249 ALA A N 1
ATOM 1955 C CA . ALA A 1 249 ? -13.048 18.186 -29.548 1.00 84.38 249 ALA A CA 1
ATOM 1956 C C . ALA A 1 249 ? -13.926 17.981 -28.299 1.00 84.38 249 ALA A C 1
ATOM 1958 O O . ALA A 1 249 ? -14.142 18.931 -27.546 1.00 84.38 249 ALA A O 1
ATOM 1959 N N . GLY A 1 250 ? -14.383 16.750 -28.036 1.00 89.56 250 GLY A N 1
ATOM 1960 C CA . GLY A 1 250 ? -15.177 16.420 -26.847 1.00 89.56 250 GLY A CA 1
ATOM 1961 C C . GLY A 1 250 ? -14.430 16.684 -25.537 1.00 89.56 250 GLY A C 1
ATOM 1962 O O . GLY A 1 250 ? -14.961 17.350 -24.646 1.00 89.56 250 GLY A O 1
ATOM 1963 N N . VAL A 1 251 ? -13.167 16.249 -25.449 1.00 88.12 251 VAL A N 1
ATOM 1964 C CA . VAL A 1 251 ? -12.307 16.499 -24.276 1.00 88.12 251 VAL A CA 1
ATOM 1965 C C . VAL A 1 251 ? -12.089 17.998 -24.057 1.00 88.12 251 VAL A C 1
ATOM 1967 O O . VAL A 1 251 ? -12.168 18.480 -22.925 1.00 88.12 251 VAL A O 1
ATOM 1970 N N . LEU A 1 252 ? -11.876 18.764 -25.132 1.00 87.88 252 LEU A N 1
ATOM 1971 C CA . LEU A 1 252 ? -11.690 20.211 -25.036 1.00 87.88 252 LEU A CA 1
ATOM 1972 C C . LEU A 1 252 ? -12.952 20.922 -24.526 1.00 87.88 252 LEU A C 1
ATOM 1974 O O . LEU A 1 252 ? -12.848 21.819 -23.688 1.00 87.88 252 LEU A O 1
ATOM 1978 N N . ILE A 1 253 ? -14.139 20.520 -24.991 1.00 89.88 253 ILE A N 1
ATOM 1979 C CA . ILE A 1 253 ? -15.412 21.079 -24.513 1.00 89.88 253 ILE A CA 1
ATOM 1980 C C . ILE A 1 253 ? -15.596 20.779 -23.020 1.00 89.88 253 ILE A C 1
ATOM 1982 O O . ILE A 1 253 ? -15.849 21.707 -22.254 1.00 89.88 253 ILE A O 1
ATOM 1986 N N . ALA A 1 254 ? -15.389 19.529 -22.589 1.00 87.69 254 ALA A N 1
ATOM 1987 C CA . ALA A 1 254 ? -15.495 19.140 -21.180 1.00 87.69 254 ALA A CA 1
ATOM 1988 C C . ALA A 1 254 ? -14.542 19.950 -20.283 1.00 87.69 254 ALA A C 1
ATOM 1990 O O . ALA A 1 254 ? -14.948 20.470 -19.240 1.00 87.69 254 ALA A O 1
ATOM 1991 N N . TYR A 1 255 ? -13.297 20.142 -20.730 1.00 90.44 255 TYR A N 1
ATOM 1992 C CA . TYR A 1 255 ? -12.310 20.961 -20.027 1.00 90.44 255 TYR A CA 1
ATOM 1993 C C . TYR A 1 255 ? -12.749 22.428 -19.888 1.00 90.44 255 TYR A C 1
ATOM 1995 O O . TYR A 1 255 ? -12.613 23.034 -18.820 1.00 90.44 255 TYR A O 1
ATOM 2003 N N . LEU A 1 256 ? -13.311 23.017 -20.949 1.00 90.25 256 LEU A N 1
ATOM 2004 C CA . LEU A 1 256 ? -13.802 24.395 -20.910 1.00 90.25 256 LEU A CA 1
ATOM 2005 C C . LEU A 1 256 ? -14.998 24.551 -19.960 1.00 90.25 256 LEU A C 1
ATOM 2007 O O . LEU A 1 256 ? -15.051 25.532 -19.213 1.00 90.25 256 LEU A O 1
ATOM 2011 N N . THR A 1 257 ? -15.914 23.581 -19.929 1.00 88.38 257 THR A N 1
ATOM 2012 C CA . THR A 1 257 ? -17.055 23.575 -19.001 1.00 88.38 257 THR A CA 1
ATOM 2013 C C . THR A 1 257 ? -16.600 23.445 -17.547 1.00 88.38 257 THR A C 1
ATOM 2015 O O . THR A 1 257 ? -17.057 24.203 -16.689 1.00 88.38 257 THR A O 1
ATOM 2018 N N . TYR A 1 258 ? -15.639 22.559 -17.270 1.00 89.00 258 TYR A N 1
ATOM 2019 C CA . TYR A 1 258 ? -15.030 22.418 -15.945 1.00 89.00 258 TYR A CA 1
ATOM 2020 C C . TYR A 1 258 ? -14.432 23.744 -15.449 1.00 89.00 258 TYR A C 1
ATOM 2022 O O . TYR A 1 258 ? -14.717 24.196 -14.335 1.00 89.00 258 TYR A O 1
ATOM 2030 N N . LYS A 1 259 ? -13.675 24.435 -16.312 1.00 86.12 259 LYS A N 1
ATOM 2031 C CA . LYS A 1 259 ? -13.052 25.721 -15.977 1.00 86.12 259 LYS A CA 1
ATOM 2032 C C . LYS A 1 259 ? -14.077 26.820 -15.673 1.00 86.12 259 LYS A C 1
ATOM 2034 O O . LYS A 1 259 ? -13.851 27.624 -14.769 1.00 86.12 259 LYS A O 1
ATOM 2039 N N . GLN A 1 260 ? -15.204 26.856 -16.386 1.00 88.75 260 GLN A N 1
ATOM 2040 C CA . GLN A 1 260 ? -16.281 27.811 -16.095 1.00 88.75 260 GLN A CA 1
ATOM 2041 C C . GLN A 1 260 ? -16.941 27.549 -14.735 1.00 88.75 260 GLN A C 1
ATOM 2043 O O . GLN A 1 260 ? -17.240 28.496 -14.005 1.00 88.75 260 GLN A O 1
ATOM 2048 N N . ASN A 1 261 ? -17.132 26.281 -14.363 1.00 81.12 261 ASN A N 1
ATOM 2049 C CA . ASN A 1 261 ? -17.712 25.924 -13.068 1.00 81.12 261 ASN A CA 1
ATOM 2050 C C . ASN A 1 261 ? -16.793 26.305 -11.901 1.00 81.12 261 ASN A C 1
ATOM 2052 O O . ASN A 1 261 ? -17.277 26.820 -10.893 1.00 81.12 261 ASN A O 1
ATOM 2056 N N . GLN A 1 262 ? -15.476 26.153 -12.062 1.00 84.25 262 GLN A N 1
ATOM 2057 C CA . GLN A 1 262 ? -14.500 26.606 -11.065 1.00 84.25 262 GLN A CA 1
ATOM 2058 C C . GLN A 1 262 ? -14.567 28.125 -10.832 1.00 84.25 262 GLN A C 1
ATOM 2060 O O . GLN A 1 262 ? -14.553 28.588 -9.693 1.00 84.25 262 GLN A O 1
ATOM 2065 N N . GLN A 1 263 ? -14.733 28.916 -11.896 1.00 83.19 263 GLN A N 1
ATOM 2066 C CA . GLN A 1 263 ? -14.864 30.373 -11.771 1.00 83.19 263 GLN A CA 1
ATOM 2067 C C . GLN A 1 263 ? -16.153 30.794 -11.058 1.00 83.19 263 GLN A C 1
ATOM 2069 O O . GLN A 1 263 ? -16.126 31.724 -10.254 1.00 83.19 263 GLN A O 1
ATOM 2074 N N . LYS A 1 264 ? -17.271 30.097 -11.306 1.00 80.69 264 LYS A N 1
ATOM 2075 C CA . LYS A 1 264 ? -18.523 30.342 -10.576 1.00 80.69 264 LYS A CA 1
ATOM 2076 C C . LYS A 1 264 ? -18.361 30.047 -9.083 1.00 80.69 264 LYS A C 1
ATOM 2078 O O . LYS A 1 264 ? -18.754 30.882 -8.276 1.00 80.69 264 LYS A O 1
ATOM 2083 N N . LYS A 1 265 ? -17.726 28.927 -8.710 1.00 75.00 265 LYS A N 1
ATOM 2084 C CA . LYS A 1 265 ? -17.467 28.580 -7.299 1.00 75.00 265 LYS A CA 1
ATOM 2085 C C . LYS A 1 265 ? -16.588 29.621 -6.598 1.00 75.00 265 LYS A C 1
ATOM 2087 O O . LYS A 1 265 ? -16.929 30.050 -5.502 1.00 75.00 265 LYS A O 1
ATOM 2092 N N . ALA A 1 266 ? -15.530 30.101 -7.254 1.00 74.38 266 ALA A N 1
ATOM 2093 C CA . ALA A 1 266 ? -14.680 31.163 -6.710 1.00 74.38 266 ALA A CA 1
ATOM 2094 C C . ALA A 1 266 ? -15.436 32.496 -6.526 1.00 74.38 266 ALA A C 1
ATOM 2096 O O . ALA A 1 266 ? -15.256 33.180 -5.519 1.00 74.38 266 ALA A O 1
ATOM 2097 N N . ALA A 1 267 ? -16.319 32.853 -7.466 1.00 76.12 267 ALA A N 1
ATOM 2098 C CA . ALA A 1 267 ? -17.141 34.059 -7.360 1.00 76.12 267 ALA A CA 1
ATOM 2099 C C . ALA A 1 267 ? -18.180 33.966 -6.225 1.00 76.12 267 ALA A C 1
ATOM 2101 O O . ALA A 1 267 ? -18.388 34.948 -5.517 1.00 76.12 267 ALA A O 1
ATOM 2102 N N . LEU A 1 268 ? -18.782 32.789 -6.012 1.00 76.00 268 LEU A N 1
ATOM 2103 C CA . LEU A 1 268 ? -19.692 32.530 -4.889 1.00 76.00 268 LEU A CA 1
ATOM 2104 C C . LEU A 1 268 ? -18.963 32.541 -3.535 1.00 76.00 268 LEU A C 1
ATOM 2106 O O . LEU A 1 268 ? -19.471 33.137 -2.591 1.00 76.00 268 LEU A O 1
ATOM 2110 N N . ALA A 1 269 ? -17.750 31.984 -3.455 1.00 68.88 269 ALA A N 1
ATOM 2111 C CA . ALA A 1 269 ? -16.922 32.030 -2.246 1.00 68.88 269 ALA A CA 1
ATOM 2112 C C . ALA A 1 269 ? -16.474 33.457 -1.871 1.00 68.88 269 ALA A C 1
ATOM 2114 O O . ALA A 1 269 ? -16.216 33.743 -0.708 1.00 68.88 269 ALA A O 1
ATOM 2115 N N . THR A 1 270 ? -16.416 34.373 -2.843 1.00 68.94 270 THR A N 1
ATOM 2116 C CA . THR A 1 270 ? -16.035 35.778 -2.607 1.00 68.94 270 THR A CA 1
ATOM 2117 C C . THR A 1 270 ? -17.221 36.639 -2.138 1.00 68.94 270 THR A C 1
ATOM 2119 O O . THR A 1 270 ? -17.018 37.735 -1.624 1.00 68.94 270 THR A O 1
ATOM 2122 N N . ALA A 1 271 ? -18.466 36.170 -2.292 1.00 64.69 271 ALA A N 1
ATOM 2123 C CA . ALA A 1 271 ? -19.670 36.968 -2.032 1.00 64.69 271 ALA A CA 1
ATOM 2124 C C . ALA A 1 271 ? -20.264 36.807 -0.617 1.00 64.69 271 ALA A C 1
ATOM 2126 O O . ALA A 1 271 ? -21.210 37.517 -0.281 1.00 64.69 271 ALA A O 1
ATOM 2127 N N . GLY A 1 272 ? -19.724 35.918 0.221 1.00 51.69 272 GLY A N 1
ATOM 2128 C CA . GLY A 1 272 ? -20.205 35.694 1.585 1.00 51.69 272 GLY A CA 1
ATOM 2129 C C . GLY A 1 272 ? -19.057 35.609 2.580 1.00 51.69 272 GLY A C 1
ATOM 2130 O O . GLY A 1 272 ? -18.531 34.532 2.821 1.00 51.69 272 GLY A O 1
ATOM 2131 N N . SER A 1 273 ? -18.681 36.745 3.166 1.00 47.69 273 SER A N 1
ATOM 2132 C CA . SER A 1 273 ? -17.814 36.793 4.345 1.00 47.69 273 SER A CA 1
ATOM 2133 C C . SER A 1 273 ? -18.422 37.756 5.364 1.00 47.69 273 SER A C 1
ATOM 2135 O O . SER A 1 273 ? -18.295 38.973 5.211 1.00 47.69 273 SER A O 1
ATOM 2137 N N . PRO A 1 274 ? -19.116 37.235 6.388 1.00 52.91 274 PRO A N 1
ATOM 2138 C CA . PRO A 1 274 ? -19.184 37.861 7.689 1.00 52.91 274 PRO A CA 1
ATOM 2139 C C . PRO A 1 274 ? -18.255 37.127 8.669 1.00 52.91 274 PRO A C 1
ATOM 2141 O O . PRO A 1 274 ? -18.278 35.908 8.783 1.00 52.91 274 PRO A O 1
ATOM 2144 N N . GLU A 1 275 ? -17.454 37.938 9.353 1.00 42.34 275 GLU A N 1
ATOM 2145 C CA . GLU A 1 275 ? -16.788 37.708 10.639 1.00 42.34 275 GLU A CA 1
ATOM 2146 C C . GLU A 1 275 ? -15.835 36.515 10.808 1.00 42.34 275 GLU A C 1
ATOM 2148 O O . GLU A 1 275 ? -16.192 35.349 10.954 1.00 42.34 275 GLU A O 1
ATOM 2153 N N . ALA A 1 276 ? -14.562 36.902 10.900 1.00 48.81 276 ALA A N 1
ATOM 2154 C CA . ALA A 1 276 ? -13.429 36.120 11.344 1.00 48.81 276 ALA A CA 1
ATOM 2155 C C . ALA A 1 276 ? -13.677 35.474 12.717 1.00 48.81 276 ALA A C 1
ATOM 2157 O O . ALA A 1 276 ? -13.477 36.090 13.763 1.00 48.81 276 ALA A O 1
ATOM 2158 N N . SER A 1 277 ? -14.034 34.196 12.700 1.00 47.59 277 SER A N 1
ATOM 2159 C CA . SER A 1 277 ? -13.720 33.280 13.790 1.00 47.59 277 SER A CA 1
ATOM 2160 C C . SER A 1 277 ? -12.270 32.831 13.607 1.00 47.59 277 SER A C 1
ATOM 2162 O O . SER A 1 277 ? -11.855 32.370 12.544 1.00 47.59 277 SER A O 1
ATOM 2164 N N . THR A 1 278 ? -11.465 33.066 14.637 1.00 52.31 278 THR A N 1
ATOM 2165 C CA . THR A 1 278 ? -10.083 32.597 14.770 1.00 52.31 278 THR A CA 1
ATOM 2166 C C . THR A 1 278 ? -9.952 31.117 14.388 1.00 52.31 278 THR A C 1
ATOM 2168 O O . THR A 1 278 ? -10.846 30.350 14.742 1.00 52.31 278 THR A O 1
ATOM 2171 N N . PRO A 1 279 ? -8.856 30.698 13.720 1.00 52.31 279 PRO A N 1
ATOM 2172 C CA . PRO A 1 279 ? -8.617 29.306 13.352 1.00 52.31 279 PRO A CA 1
ATOM 2173 C C . PRO A 1 279 ? -8.515 28.470 14.625 1.00 52.31 279 PRO A C 1
ATOM 2175 O O . PRO A 1 279 ? -7.480 28.437 15.290 1.00 52.31 279 PRO A O 1
ATOM 2178 N N . SER A 1 280 ? -9.625 27.839 14.988 1.00 50.19 280 SER A N 1
ATOM 2179 C CA . SER A 1 280 ? -9.679 26.816 16.010 1.00 50.19 280 SER A CA 1
ATOM 2180 C C . SER A 1 280 ? -8.712 25.718 15.586 1.00 50.19 280 SER A C 1
ATOM 2182 O O . SER A 1 280 ? -8.907 25.037 14.580 1.00 50.19 280 SER A O 1
ATOM 2184 N N . THR A 1 281 ? -7.635 25.560 16.351 1.00 57.53 281 THR A N 1
ATOM 2185 C CA . THR A 1 281 ? -6.924 24.291 16.511 1.00 57.53 281 THR A CA 1
ATOM 2186 C C . THR A 1 281 ? -7.934 23.272 17.024 1.00 57.53 281 THR A C 1
ATOM 2188 O O . THR A 1 281 ? -8.012 23.012 18.220 1.00 57.53 281 THR A O 1
ATOM 2191 N N . LEU A 1 282 ? -8.785 22.788 16.120 1.00 58.75 282 LEU A N 1
ATOM 2192 C CA . LEU A 1 282 ? -9.671 21.662 16.346 1.00 58.75 282 LEU A CA 1
ATOM 2193 C C . LEU A 1 282 ? -8.798 20.492 16.786 1.00 58.75 282 LEU A C 1
ATOM 2195 O O . LEU A 1 282 ? -7.780 20.190 16.152 1.00 58.75 282 LEU A O 1
ATOM 2199 N N . ASP A 1 283 ? -9.168 19.936 17.933 1.00 80.25 283 ASP A N 1
ATOM 2200 C CA . ASP A 1 283 ? -8.384 18.978 18.686 1.00 80.25 283 ASP A CA 1
ATOM 2201 C C . ASP A 1 283 ? -8.047 17.777 17.793 1.00 80.25 283 ASP A C 1
ATOM 2203 O O . ASP A 1 283 ? -8.915 17.189 17.143 1.00 80.25 283 ASP A O 1
ATOM 2207 N N . THR A 1 284 ? -6.764 17.413 17.743 1.00 90.56 284 THR A N 1
ATOM 2208 C CA . THR A 1 284 ? -6.297 16.232 16.992 1.00 90.56 284 THR A CA 1
ATOM 2209 C C . THR A 1 284 ? -7.063 14.982 17.442 1.00 90.56 284 THR A C 1
ATOM 2211 O O . THR A 1 284 ? -7.308 14.075 16.647 1.00 90.56 284 THR A O 1
ATOM 2214 N N . THR A 1 285 ? -7.509 14.977 18.701 1.00 90.31 285 THR A N 1
ATOM 2215 C CA . THR A 1 285 ? -8.341 13.939 19.307 1.00 90.31 285 THR A CA 1
ATOM 2216 C C . THR A 1 285 ? -9.677 13.743 18.578 1.00 90.31 285 THR A C 1
ATOM 2218 O O . THR A 1 285 ? -10.053 12.603 18.314 1.00 90.31 285 THR A O 1
ATOM 2221 N N . GLU A 1 286 ? -10.361 14.817 18.167 1.00 91.81 286 GLU A N 1
ATOM 2222 C CA . GLU A 1 286 ? -11.660 14.733 17.474 1.00 91.81 286 GLU A CA 1
ATOM 2223 C C . GLU A 1 286 ? -11.510 14.132 16.068 1.00 91.81 286 GLU A C 1
ATOM 2225 O O . GLU A 1 286 ? -12.303 13.289 15.648 1.00 91.81 286 GLU A O 1
ATOM 2230 N N . GLN A 1 287 ? -10.438 14.489 15.353 1.00 94.94 287 GLN A N 1
ATOM 2231 C CA . GLN A 1 287 ? -10.144 13.916 14.033 1.00 94.94 287 GLN A CA 1
ATOM 2232 C C . GLN A 1 287 ? -9.879 12.410 14.116 1.00 94.94 287 GLN A C 1
ATOM 2234 O O . GLN A 1 287 ? -10.350 11.650 13.270 1.00 94.94 287 GLN A O 1
ATOM 2239 N N . ILE A 1 288 ? -9.145 11.974 15.145 1.00 95.38 288 ILE A N 1
ATOM 2240 C CA . ILE A 1 288 ? -8.864 10.554 15.389 1.00 95.38 288 ILE A CA 1
ATOM 2241 C C . ILE A 1 288 ? -10.163 9.799 15.701 1.00 95.38 288 ILE A C 1
ATOM 2243 O O . ILE A 1 288 ? -10.387 8.720 15.154 1.00 95.38 288 ILE A O 1
ATOM 2247 N N . GLN A 1 289 ? -11.044 10.373 16.524 1.00 95.06 289 GLN A N 1
ATOM 2248 C CA . GLN A 1 289 ? -12.339 9.769 16.849 1.00 95.06 289 GLN A CA 1
ATOM 2249 C C . GLN A 1 289 ? -13.243 9.639 15.617 1.00 95.06 289 GLN A C 1
ATOM 2251 O O . GLN A 1 289 ? -13.765 8.555 15.358 1.00 95.06 289 GLN A O 1
ATOM 2256 N N . LEU A 1 290 ? -13.373 10.701 14.814 1.00 96.06 290 LEU A N 1
ATOM 2257 C CA . LEU A 1 290 ? -14.146 10.670 13.568 1.00 96.06 290 LEU A CA 1
ATOM 2258 C C . LEU A 1 290 ? -13.591 9.643 12.578 1.00 96.06 290 LEU A C 1
ATOM 2260 O O . LEU A 1 290 ? -14.360 8.923 11.945 1.00 96.06 290 LEU A O 1
ATOM 2264 N N . PHE A 1 291 ? -12.265 9.534 12.472 1.00 97.06 291 PHE A N 1
ATOM 2265 C CA . PHE A 1 291 ? -11.629 8.506 11.653 1.00 97.06 291 PHE A CA 1
ATOM 2266 C C . PHE A 1 291 ? -12.023 7.094 12.108 1.00 97.06 291 PHE A C 1
ATOM 2268 O O . PHE A 1 291 ? -12.479 6.305 11.283 1.00 97.06 291 PHE A O 1
ATOM 2275 N N . HIS A 1 292 ? -11.894 6.782 13.402 1.00 96.25 292 HIS A N 1
ATOM 2276 C CA . HIS A 1 292 ? -12.257 5.461 13.920 1.00 96.25 292 HIS A CA 1
ATOM 2277 C C . HIS A 1 292 ? -13.745 5.145 13.732 1.00 96.25 292 HIS A C 1
ATOM 2279 O O . HIS A 1 292 ? -14.078 4.018 13.372 1.00 96.25 292 HIS A O 1
ATOM 2285 N N . LEU A 1 293 ? -14.629 6.133 13.901 1.00 96.62 293 LEU A N 1
ATOM 2286 C CA . LEU A 1 293 ? -16.062 5.969 13.644 1.00 96.62 293 LEU A CA 1
ATOM 2287 C C . LEU A 1 293 ? -16.347 5.610 12.181 1.00 96.62 293 LEU A C 1
ATOM 2289 O O . LEU A 1 293 ? -17.133 4.701 11.915 1.00 96.62 293 LEU A O 1
ATOM 2293 N N . LEU A 1 294 ? -15.704 6.297 11.234 1.00 97.38 294 LEU A N 1
ATOM 2294 C CA . LEU A 1 294 ? -15.865 6.008 9.808 1.00 97.38 294 LEU A CA 1
ATOM 2295 C C . LEU A 1 294 ? -15.304 4.631 9.436 1.00 97.38 294 LEU A C 1
ATOM 2297 O O . LEU A 1 294 ? -15.945 3.896 8.693 1.00 97.38 294 LEU A O 1
ATOM 2301 N N . ASP A 1 295 ? -14.133 4.271 9.959 1.00 97.44 295 ASP A N 1
ATOM 2302 C CA . ASP A 1 295 ? -13.483 2.993 9.655 1.00 97.44 295 ASP A CA 1
ATOM 2303 C C . ASP A 1 295 ? -14.276 1.790 10.194 1.00 97.44 295 ASP A C 1
ATOM 2305 O O . ASP A 1 295 ? -14.396 0.768 9.524 1.00 97.44 295 ASP A O 1
ATOM 2309 N N . GLN A 1 296 ? -14.869 1.921 11.385 1.00 97.12 296 GLN A N 1
ATOM 2310 C CA . GLN A 1 296 ? -15.588 0.828 12.046 1.00 97.12 296 GLN A CA 1
ATOM 2311 C C . GLN A 1 296 ? -17.048 0.679 11.602 1.00 97.12 296 GLN A C 1
ATOM 2313 O O . GLN A 1 296 ? -17.571 -0.436 11.615 1.00 97.12 296 GLN A O 1
ATOM 2318 N N . HIS A 1 297 ? -17.731 1.779 11.262 1.00 97.62 297 HIS A N 1
ATOM 2319 C CA . HIS A 1 297 ? -19.192 1.772 11.091 1.00 97.62 297 HIS A CA 1
ATOM 2320 C C . HIS A 1 297 ? -19.692 2.072 9.683 1.00 97.62 297 HIS A C 1
ATOM 2322 O O . HIS A 1 297 ? -20.892 1.927 9.441 1.00 97.62 297 HIS A O 1
ATOM 2328 N N . TYR A 1 298 ? -18.816 2.484 8.770 1.00 97.94 298 TYR A N 1
ATOM 2329 C CA . TYR A 1 298 ? -19.173 2.650 7.367 1.00 97.94 298 TYR A CA 1
ATOM 2330 C C . TYR A 1 298 ? -18.597 1.488 6.568 1.00 97.94 298 TYR A C 1
ATOM 2332 O O . TYR A 1 298 ? -17.577 0.914 6.927 1.00 97.94 298 TYR A O 1
ATOM 2340 N N . SER A 1 299 ? -19.259 1.127 5.479 1.00 97.88 299 SER A N 1
ATOM 2341 C CA . SER A 1 299 ? -18.709 0.317 4.389 1.00 97.88 299 SER A CA 1
ATOM 2342 C C . SER A 1 299 ? -18.155 1.216 3.272 1.00 97.88 299 SER A C 1
ATOM 2344 O O . SER A 1 299 ? -18.471 2.405 3.220 1.00 97.88 299 SER A O 1
ATOM 2346 N N . ASP A 1 300 ? -17.373 0.674 2.326 1.00 97.44 300 ASP A N 1
ATOM 2347 C CA . ASP A 1 300 ? -16.861 1.442 1.166 1.00 97.44 300 ASP A CA 1
ATOM 2348 C C . ASP A 1 300 ? -17.985 2.158 0.388 1.00 97.44 300 ASP A C 1
ATOM 2350 O O . ASP A 1 300 ? -17.853 3.321 0.007 1.00 97.44 300 ASP A O 1
ATOM 2354 N N . GLN A 1 301 ? -19.130 1.492 0.205 1.00 98.06 301 GLN A N 1
ATOM 2355 C CA . GLN A 1 301 ? -20.275 2.055 -0.512 1.00 98.06 301 GLN A CA 1
ATOM 2356 C C . GLN A 1 301 ? -20.960 3.190 0.268 1.00 98.06 301 GLN A C 1
ATOM 2358 O O . GLN A 1 301 ? -21.369 4.195 -0.323 1.00 98.06 301 GLN A O 1
ATOM 2363 N N . GLU A 1 302 ? -21.072 3.062 1.590 1.00 98.12 302 GLU A N 1
ATOM 2364 C CA . GLU A 1 302 ? -21.596 4.135 2.441 1.00 98.12 302 GLU A CA 1
ATOM 2365 C C . GLU A 1 302 ? -20.625 5.318 2.474 1.00 98.12 302 GLU A C 1
ATOM 2367 O O . GLU A 1 302 ? -21.060 6.460 2.376 1.00 98.12 302 GLU A O 1
ATOM 2372 N N . LEU A 1 303 ? -19.314 5.063 2.494 1.00 98.25 303 LEU A N 1
ATOM 2373 C CA . LEU A 1 303 ? -18.292 6.108 2.449 1.00 98.25 303 LEU A CA 1
ATOM 2374 C C . LEU A 1 303 ? -18.325 6.894 1.125 1.00 98.25 303 LEU A C 1
ATOM 2376 O O . LEU A 1 303 ? -18.194 8.119 1.132 1.00 98.25 303 LEU A O 1
ATOM 2380 N N . ARG A 1 304 ? -18.573 6.223 -0.011 1.00 98.19 304 ARG A N 1
ATOM 2381 C CA . ARG A 1 304 ? -18.827 6.876 -1.313 1.00 98.19 304 ARG A CA 1
ATOM 2382 C C . ARG A 1 304 ? -20.064 7.770 -1.275 1.00 98.19 304 ARG A C 1
ATOM 2384 O O . ARG A 1 304 ? -20.032 8.881 -1.803 1.00 98.19 304 ARG A O 1
ATOM 2391 N N . THR A 1 305 ? -21.134 7.292 -0.643 1.00 98.25 305 THR A N 1
ATOM 2392 C CA . THR A 1 305 ? -22.386 8.048 -0.487 1.00 98.25 305 THR A CA 1
ATOM 2393 C C . THR A 1 305 ? -22.165 9.281 0.389 1.00 98.25 305 THR A C 1
ATOM 2395 O O . THR A 1 305 ? -22.521 10.386 -0.012 1.00 98.25 305 THR A O 1
ATOM 2398 N N . LEU A 1 306 ? -21.464 9.118 1.513 1.00 98.00 306 LEU A N 1
ATOM 2399 C CA . LEU A 1 306 ? -21.086 10.209 2.408 1.00 98.00 306 LEU A CA 1
ATOM 2400 C C . LEU A 1 306 ? -20.227 11.265 1.691 1.00 98.00 306 LEU A C 1
ATOM 2402 O O . LEU A 1 306 ? -20.477 12.462 1.819 1.00 98.00 306 LEU A O 1
ATOM 2406 N N . CYS A 1 307 ? -19.248 10.844 0.881 1.00 98.06 307 CYS A N 1
ATOM 2407 C CA . CYS A 1 307 ? -18.446 11.765 0.070 1.00 98.06 307 CYS A CA 1
ATOM 2408 C C . CYS A 1 307 ? -19.314 12.554 -0.919 1.00 98.06 307 CYS A C 1
ATOM 2410 O O . CYS A 1 307 ? -19.180 13.775 -1.011 1.00 98.06 307 CYS A O 1
ATOM 2412 N N . PHE A 1 308 ? -20.242 11.880 -1.604 1.00 97.94 308 PHE A N 1
ATOM 2413 C CA . PHE A 1 308 ? -21.174 12.522 -2.528 1.00 97.94 308 PHE A CA 1
ATOM 2414 C C . PHE A 1 308 ? -22.033 13.593 -1.835 1.00 97.94 308 PHE A C 1
ATOM 2416 O O . PHE A 1 308 ? -22.138 14.711 -2.342 1.00 97.94 308 PHE A O 1
ATOM 2423 N N . GLU A 1 309 ? -22.583 13.298 -0.655 1.00 97.44 309 GLU A N 1
ATOM 2424 C CA . GLU A 1 309 ? -23.381 14.251 0.131 1.00 97.44 309 GLU A CA 1
ATOM 2425 C C . GLU A 1 309 ? -22.562 15.461 0.595 1.00 97.44 309 GLU A C 1
ATOM 2427 O O . GLU A 1 309 ? -23.023 16.602 0.513 1.00 97.44 309 GLU A O 1
ATOM 2432 N N . LEU A 1 310 ? -21.301 15.240 0.972 1.00 97.31 310 LEU A N 1
ATOM 2433 C CA . LEU A 1 310 ? -20.354 16.298 1.338 1.00 97.31 310 LEU A CA 1
ATOM 2434 C C . LEU A 1 310 ? -19.766 17.037 0.121 1.00 97.31 310 LEU A C 1
ATOM 2436 O O . LEU A 1 310 ? -18.946 17.952 0.280 1.00 97.31 310 LEU A O 1
ATOM 2440 N N . SER A 1 311 ? -20.202 16.687 -1.096 1.00 97.31 311 SER A N 1
ATOM 2441 C CA . SER A 1 311 ? -19.696 17.217 -2.368 1.00 97.31 311 SER A CA 1
ATOM 2442 C C . SER A 1 311 ? -18.178 17.043 -2.539 1.00 97.31 311 SER A C 1
ATOM 2444 O O . SER A 1 311 ? -17.502 17.924 -3.080 1.00 97.31 311 SER A O 1
ATOM 2446 N N . VAL A 1 312 ? -17.647 15.917 -2.060 1.00 97.44 312 VAL A N 1
ATOM 2447 C CA . VAL A 1 312 ? -16.261 15.462 -2.227 1.00 97.44 312 VAL A CA 1
ATOM 2448 C C . VAL A 1 312 ? -16.258 14.298 -3.218 1.00 97.44 312 VAL A C 1
ATOM 2450 O O . VAL A 1 312 ? -17.055 13.371 -3.091 1.00 97.44 312 VAL A O 1
ATOM 2453 N N . ASP A 1 313 ? -15.380 14.338 -4.219 1.00 97.56 313 ASP A N 1
ATOM 2454 C CA . ASP A 1 313 ? -15.228 13.215 -5.144 1.00 97.56 313 ASP A CA 1
ATOM 2455 C C . ASP A 1 313 ? -14.449 12.084 -4.454 1.00 97.56 313 ASP A C 1
ATOM 2457 O O . ASP A 1 313 ? -13.319 12.276 -3.998 1.00 97.56 313 ASP A O 1
ATOM 2461 N N . TYR A 1 314 ? -15.069 10.909 -4.339 1.00 97.75 314 TYR A N 1
ATOM 2462 C CA . TYR A 1 314 ? -14.461 9.749 -3.686 1.00 97.75 314 TYR A CA 1
ATOM 2463 C C . TYR A 1 314 ? -13.207 9.270 -4.420 1.00 97.75 314 TYR A C 1
ATOM 2465 O O . TYR A 1 314 ? -12.241 8.818 -3.792 1.00 97.75 314 TYR A O 1
ATOM 2473 N N . ASP A 1 315 ? -13.210 9.360 -5.749 1.00 97.00 315 ASP A N 1
ATOM 2474 C CA . ASP A 1 315 ? -12.123 8.842 -6.572 1.00 97.00 315 ASP A CA 1
ATOM 2475 C C . ASP A 1 315 ? -10.894 9.776 -6.530 1.00 97.00 315 ASP A C 1
ATOM 2477 O O . ASP A 1 315 ? -9.772 9.295 -6.692 1.00 97.00 315 ASP A O 1
ATOM 2481 N N . ASP A 1 316 ? -11.077 11.054 -6.168 1.00 97.06 316 ASP A N 1
ATOM 2482 C CA . ASP A 1 316 ? -9.998 12.039 -5.975 1.00 97.06 316 ASP A CA 1
ATOM 2483 C C . ASP A 1 316 ? -9.238 11.882 -4.642 1.00 97.06 316 ASP A C 1
ATOM 2485 O O . ASP A 1 316 ? -8.147 12.439 -4.481 1.00 97.06 316 ASP A O 1
ATOM 2489 N N . LEU A 1 317 ? -9.779 11.141 -3.664 1.00 96.69 317 LEU A N 1
ATOM 2490 C CA . LEU A 1 317 ? -9.089 10.922 -2.387 1.00 96.69 317 LEU A CA 1
ATOM 2491 C C . LEU A 1 317 ? -7.809 10.087 -2.607 1.00 96.69 317 LEU A C 1
ATOM 2493 O O . LEU A 1 317 ? -7.873 9.031 -3.246 1.00 96.69 317 LEU A O 1
ATOM 2497 N N . PRO A 1 318 ? -6.640 10.500 -2.091 1.00 86.12 318 PRO A N 1
ATOM 2498 C CA . PRO A 1 318 ? -5.418 9.732 -2.268 1.00 86.12 318 PRO A CA 1
ATOM 2499 C C . PRO A 1 318 ? -5.475 8.423 -1.467 1.00 86.12 318 PRO A C 1
ATOM 2501 O O . PRO A 1 318 ? -6.204 8.301 -0.489 1.00 86.12 318 PRO A O 1
ATOM 2504 N N . TYR A 1 319 ? -4.669 7.454 -1.897 1.00 91.88 319 TYR A N 1
ATOM 2505 C CA . TYR A 1 319 ? -4.528 6.111 -1.326 1.00 91.88 319 TYR A CA 1
ATOM 2506 C C . TYR A 1 319 ? -5.712 5.150 -1.559 1.00 91.88 319 TYR A C 1
ATOM 2508 O O . TYR A 1 319 ? -6.877 5.491 -1.350 1.00 91.88 319 TYR A O 1
ATOM 2516 N N . PRO A 1 320 ? -5.431 3.906 -1.990 1.00 89.75 320 PRO A N 1
ATOM 2517 C CA . PRO A 1 320 ? -6.443 2.864 -2.082 1.00 89.75 320 PRO A CA 1
ATOM 2518 C C . PRO A 1 320 ? -6.806 2.308 -0.695 1.00 89.75 320 PRO A C 1
ATOM 2520 O O . PRO A 1 320 ? -5.999 2.331 0.240 1.00 89.75 320 PRO A O 1
ATOM 2523 N N . GLY A 1 321 ? -8.012 1.745 -0.598 1.00 93.81 321 GLY A N 1
ATOM 2524 C CA . GLY A 1 321 ? -8.524 1.082 0.602 1.00 93.81 321 GLY A CA 1
ATOM 2525 C C . GLY A 1 321 ? -9.408 1.982 1.465 1.00 93.81 321 GLY A C 1
ATOM 2526 O O . GLY A 1 321 ? -9.118 3.160 1.661 1.00 93.81 321 GLY A O 1
ATOM 2527 N N . GLN A 1 322 ? -10.481 1.401 2.000 1.00 95.94 322 GLN A N 1
ATOM 2528 C CA . GLN A 1 322 ? -11.525 2.111 2.737 1.00 95.94 322 GLN A CA 1
ATOM 2529 C C . GLN A 1 322 ? -10.984 2.900 3.942 1.00 95.94 322 GLN A C 1
ATOM 2531 O O . GLN A 1 322 ? -11.261 4.091 4.060 1.00 95.94 322 GLN A O 1
ATOM 2536 N N . ALA A 1 323 ? -10.159 2.273 4.787 1.00 95.94 323 ALA A N 1
ATOM 2537 C CA . ALA A 1 323 ? -9.558 2.921 5.956 1.00 95.94 323 ALA A CA 1
ATOM 2538 C C . ALA A 1 323 ? -8.719 4.151 5.566 1.00 95.94 323 ALA A C 1
ATOM 2540 O O . ALA A 1 323 ? -8.791 5.214 6.184 1.00 95.94 323 ALA A O 1
ATOM 2541 N N . ASN A 1 324 ? -7.934 4.034 4.492 1.00 95.94 324 ASN A N 1
ATOM 2542 C CA . ASN A 1 324 ? -7.109 5.138 4.010 1.00 95.94 324 ASN A CA 1
ATOM 2543 C C . ASN A 1 324 ? -7.971 6.262 3.420 1.00 95.94 324 ASN A C 1
ATOM 2545 O O . ASN A 1 324 ? -7.720 7.430 3.706 1.00 95.94 324 ASN A O 1
ATOM 2549 N N . LYS A 1 325 ? -9.031 5.918 2.678 1.00 97.38 325 LYS A N 1
ATOM 2550 C CA . LYS A 1 325 ? -10.011 6.878 2.149 1.00 97.38 325 LYS A CA 1
ATOM 2551 C C . LYS A 1 325 ? -10.741 7.624 3.268 1.00 97.38 325 LYS A C 1
ATOM 2553 O O . LYS A 1 325 ? -10.875 8.841 3.187 1.00 97.38 325 LYS A O 1
ATOM 2558 N N . ALA A 1 326 ? -11.150 6.932 4.332 1.00 97.94 326 ALA A N 1
ATOM 2559 C CA . ALA A 1 326 ? -11.766 7.550 5.505 1.00 97.94 326 ALA A CA 1
ATOM 2560 C C . ALA A 1 326 ? -10.805 8.535 6.191 1.00 97.94 326 ALA A C 1
ATOM 2562 O O . ALA A 1 326 ? -11.184 9.669 6.484 1.00 97.94 326 ALA A O 1
ATOM 2563 N N . ARG A 1 327 ? -9.536 8.140 6.376 1.00 97.56 327 ARG A N 1
ATOM 2564 C CA . ARG A 1 327 ? -8.495 9.011 6.943 1.00 97.56 327 ARG A CA 1
ATOM 2565 C C . ARG A 1 327 ? -8.289 10.276 6.109 1.00 97.56 327 ARG A C 1
ATOM 2567 O O . ARG A 1 327 ? -8.250 11.375 6.660 1.00 97.56 327 ARG A O 1
ATOM 2574 N N . GLU A 1 328 ? -8.176 10.133 4.791 1.00 97.81 328 GLU A N 1
ATOM 2575 C CA . GLU A 1 328 ? -7.982 11.270 3.888 1.00 97.81 328 GLU A CA 1
ATOM 2576 C C . GLU A 1 328 ? -9.212 12.172 3.802 1.00 97.81 328 GLU A C 1
ATOM 2578 O O . GLU A 1 328 ? -9.059 13.389 3.739 1.00 97.81 328 GLU A O 1
ATOM 2583 N N . LEU A 1 329 ? -10.425 11.615 3.869 1.00 97.81 329 LEU A N 1
ATOM 2584 C CA . LEU A 1 329 ? -11.656 12.402 3.932 1.00 97.81 329 LEU A CA 1
ATOM 2585 C C . LEU A 1 329 ? -11.663 13.320 5.163 1.00 97.81 329 LEU A C 1
ATOM 2587 O O . LEU A 1 329 ? -11.899 14.524 5.029 1.00 97.81 329 LEU A O 1
ATOM 2591 N N . VAL A 1 330 ? -11.350 12.779 6.347 1.00 97.38 330 VAL A N 1
ATOM 2592 C CA . VAL A 1 330 ? -11.263 13.560 7.594 1.00 97.38 330 VAL A CA 1
ATOM 2593 C C . VAL A 1 330 ? -10.182 14.635 7.478 1.00 97.38 330 VAL A C 1
ATOM 2595 O O . VAL A 1 330 ? -10.451 15.805 7.751 1.00 97.38 330 VAL A O 1
ATOM 2598 N N . ALA A 1 331 ? -8.983 14.278 7.005 1.00 95.88 331 ALA A N 1
ATOM 2599 C CA . ALA A 1 331 ? -7.879 15.223 6.842 1.00 95.88 331 ALA A CA 1
ATOM 2600 C C . ALA A 1 331 ? -8.204 16.345 5.838 1.00 95.88 331 ALA A C 1
ATOM 2602 O O . ALA A 1 331 ? -7.872 17.513 6.069 1.00 95.88 331 ALA A O 1
ATOM 2603 N N . LEU A 1 332 ? -8.872 16.015 4.730 1.00 96.44 332 LEU A N 1
ATOM 2604 C CA . LEU A 1 332 ? -9.285 16.970 3.705 1.00 96.44 332 LEU A CA 1
ATOM 2605 C C . LEU A 1 332 ? -10.339 17.946 4.240 1.00 96.44 332 LEU A C 1
ATOM 2607 O O . LEU A 1 332 ? -10.233 19.151 4.003 1.00 96.44 332 LEU A O 1
ATOM 2611 N N . LEU A 1 333 ? -11.330 17.463 4.991 1.00 96.44 333 LEU A N 1
ATOM 2612 C CA . LEU A 1 333 ? -12.358 18.319 5.589 1.00 96.44 333 LEU A CA 1
ATOM 2613 C C . LEU A 1 333 ? -11.806 19.159 6.746 1.00 96.44 333 LEU A C 1
ATOM 2615 O O . LEU A 1 333 ? -12.176 20.327 6.857 1.00 96.44 333 LEU A O 1
ATOM 2619 N N . ALA A 1 334 ? -10.860 18.631 7.527 1.00 94.62 334 ALA A N 1
ATOM 2620 C CA . ALA A 1 334 ? -10.136 19.377 8.557 1.00 94.62 334 ALA A CA 1
ATOM 2621 C C . ALA A 1 334 ? -9.382 20.577 7.974 1.00 94.62 334 ALA A C 1
ATOM 2623 O O . ALA A 1 334 ? -9.556 21.702 8.438 1.00 94.62 334 ALA A O 1
ATOM 2624 N N . ARG A 1 335 ? -8.612 20.370 6.895 1.00 93.94 335 ARG A N 1
ATOM 2625 C CA . ARG A 1 335 ? -7.880 21.452 6.206 1.00 93.94 335 ARG A CA 1
ATOM 2626 C C . ARG A 1 335 ? -8.799 22.541 5.655 1.00 93.94 335 ARG A C 1
ATOM 2628 O O . ARG A 1 335 ? -8.386 23.692 5.561 1.00 93.94 335 ARG A O 1
ATOM 2635 N N . ASN A 1 336 ? -10.027 22.175 5.298 1.00 94.44 336 ASN A N 1
ATOM 2636 C CA . ASN A 1 336 ? -11.028 23.091 4.761 1.00 94.44 336 ASN A CA 1
ATOM 2637 C C . ASN A 1 336 ? -11.943 23.700 5.839 1.00 94.44 336 ASN A C 1
ATOM 2639 O O . ASN A 1 336 ? -12.839 24.462 5.489 1.00 94.44 336 ASN A O 1
ATOM 2643 N N . GLY A 1 337 ? -11.762 23.358 7.122 1.00 92.81 337 GLY A N 1
ATOM 2644 C CA . GLY A 1 337 ? -12.637 23.818 8.207 1.00 92.81 337 GLY A CA 1
ATOM 2645 C C . GLY A 1 337 ? -14.072 23.277 8.128 1.00 92.81 337 GLY A C 1
ATOM 2646 O O . GLY A 1 337 ? -14.983 23.883 8.680 1.00 92.81 337 GLY A O 1
ATOM 2647 N N . ARG A 1 338 ? -14.287 22.150 7.435 1.00 96.00 338 ARG A N 1
ATOM 2648 C CA . ARG A 1 338 ? -15.604 21.532 7.176 1.00 96.00 338 ARG A CA 1
ATOM 2649 C C . ARG A 1 338 ? -15.881 20.293 8.039 1.00 96.00 338 ARG A C 1
ATOM 2651 O O . ARG A 1 338 ? -16.766 19.509 7.712 1.00 96.00 338 ARG A O 1
ATOM 2658 N N . LEU A 1 339 ? -15.146 20.090 9.138 1.00 95.38 339 LEU A N 1
ATOM 2659 C CA . LEU A 1 339 ? -15.370 18.941 10.037 1.00 95.38 339 LEU A CA 1
ATOM 2660 C C . LEU A 1 339 ? -16.774 18.938 10.653 1.00 95.38 339 LEU A C 1
ATOM 2662 O O . LEU A 1 339 ? -17.383 17.881 10.752 1.00 95.38 339 LEU A O 1
ATOM 2666 N N . GLY A 1 340 ? -17.333 20.109 10.972 1.00 93.38 340 GLY A N 1
ATOM 2667 C CA . GLY A 1 340 ? -18.693 20.197 11.512 1.00 93.38 340 GLY A CA 1
ATOM 2668 C C . GLY A 1 340 ? -19.770 19.663 10.558 1.00 93.38 340 GLY A C 1
ATOM 2669 O O . GLY A 1 340 ? -20.751 19.071 11.009 1.00 93.38 340 GLY A O 1
ATOM 2670 N N . GLU A 1 341 ? -19.579 19.808 9.240 1.00 96.00 341 GLU A N 1
ATOM 2671 C CA . GLU A 1 341 ? -20.488 19.228 8.239 1.00 96.00 341 GLU A CA 1
ATOM 2672 C C . GLU A 1 341 ? -20.432 17.696 8.264 1.00 96.00 341 GLU A C 1
ATOM 2674 O O . GLU A 1 341 ? -21.477 17.047 8.230 1.00 96.00 341 GLU A O 1
ATOM 2679 N N . LEU A 1 342 ? -19.225 17.126 8.382 1.00 96.81 342 LEU A N 1
ATOM 2680 C CA . LEU A 1 342 ? -19.022 15.682 8.504 1.00 96.81 342 LEU A CA 1
ATOM 2681 C C . LEU A 1 342 ? -19.711 15.140 9.758 1.00 96.81 342 LEU A C 1
ATOM 2683 O O . LEU A 1 342 ? -20.502 14.206 9.656 1.00 96.81 342 LEU A O 1
ATOM 2687 N N . THR A 1 343 ? -19.465 15.748 10.920 1.00 95.62 343 THR A N 1
ATOM 2688 C CA . THR A 1 343 ? -20.078 15.331 12.189 1.00 95.62 343 THR A CA 1
ATOM 2689 C C . THR A 1 343 ? -21.603 15.390 12.112 1.00 95.62 343 THR A C 1
ATOM 2691 O O . THR A 1 343 ? -22.276 14.425 12.470 1.00 95.62 343 THR A O 1
ATOM 2694 N N . THR A 1 344 ? -22.155 16.475 11.555 1.00 95.44 344 THR A N 1
ATOM 2695 C CA . THR A 1 344 ? -23.607 16.633 11.362 1.00 95.44 344 THR A CA 1
ATOM 2696 C C . THR A 1 344 ? -24.185 15.532 10.471 1.00 95.44 344 THR A C 1
ATOM 2698 O O . THR A 1 344 ? -25.272 15.021 10.748 1.00 95.44 344 THR A O 1
ATOM 2701 N N . GLN A 1 345 ? -23.473 15.152 9.406 1.00 97.44 345 GLN A N 1
ATOM 2702 C CA . GLN A 1 345 ? -23.927 14.094 8.508 1.00 97.44 345 GLN A CA 1
ATOM 2703 C C . GLN A 1 345 ? -23.856 12.714 9.173 1.00 97.44 345 GLN A C 1
ATOM 2705 O O . GLN A 1 345 ? -24.843 11.985 9.142 1.00 97.44 345 GLN A O 1
ATOM 2710 N N . ILE A 1 346 ? -22.757 12.386 9.865 1.00 96.56 346 ILE A N 1
ATOM 2711 C CA . ILE A 1 346 ? -22.630 11.106 10.584 1.00 96.56 346 ILE A CA 1
ATOM 2712 C C . ILE A 1 346 ? -23.718 10.990 11.663 1.00 96.56 346 ILE A C 1
ATOM 2714 O O . ILE A 1 346 ? -24.328 9.932 11.807 1.00 96.56 346 ILE A O 1
ATOM 2718 N N . GLN A 1 347 ? -24.007 12.074 12.391 1.00 95.75 347 GLN A N 1
ATOM 2719 C CA . GLN A 1 347 ? -25.054 12.090 13.415 1.00 95.75 347 GLN A CA 1
ATOM 2720 C C . GLN A 1 347 ? -26.455 11.893 12.818 1.00 95.75 347 GLN A C 1
ATOM 2722 O O . GLN A 1 347 ? -27.297 11.238 13.432 1.00 95.75 347 GLN A O 1
ATOM 2727 N N . ARG A 1 348 ? -26.709 12.417 11.612 1.00 96.31 348 ARG A N 1
ATOM 2728 C CA . ARG A 1 348 ? -27.961 12.179 10.881 1.00 96.31 348 ARG A CA 1
ATOM 2729 C C . ARG A 1 348 ? -28.102 10.716 10.463 1.00 96.31 348 ARG A C 1
ATOM 2731 O O . ARG A 1 348 ? -29.176 10.142 10.632 1.00 96.31 348 ARG A O 1
ATOM 2738 N N . ASP A 1 349 ? -27.035 10.125 9.937 1.00 96.56 349 ASP A N 1
ATOM 2739 C CA . ASP A 1 349 ? -27.058 8.773 9.368 1.00 96.56 349 ASP A CA 1
ATOM 2740 C C . ASP A 1 349 ? -27.062 7.682 10.454 1.00 96.56 349 ASP A C 1
ATOM 2742 O O . ASP A 1 349 ? -27.606 6.584 10.267 1.00 96.56 349 ASP A O 1
ATOM 2746 N N . ARG A 1 350 ? -26.432 7.976 11.599 1.00 96.06 350 ARG A N 1
ATOM 2747 C CA . ARG A 1 350 ? -26.217 7.057 12.723 1.00 96.06 350 ARG A CA 1
ATOM 2748 C C . ARG A 1 350 ? -26.346 7.793 14.070 1.00 96.06 350 ARG A C 1
ATOM 2750 O O . ARG A 1 350 ? -25.354 7.948 14.786 1.00 96.06 350 ARG A O 1
ATOM 2757 N N . PRO A 1 351 ? -27.564 8.186 14.483 1.00 95.25 351 PRO A N 1
ATOM 2758 C CA . PRO A 1 351 ? -27.774 8.960 15.711 1.00 95.25 351 PRO A CA 1
ATOM 2759 C C . PRO A 1 351 ? -27.343 8.229 16.992 1.00 95.25 351 PRO A C 1
ATOM 2761 O O . PRO A 1 351 ? -27.131 8.867 18.012 1.00 95.25 351 PRO A O 1
ATOM 2764 N N . THR A 1 352 ? -27.188 6.903 16.955 1.00 94.56 352 THR A N 1
ATOM 2765 C CA . THR A 1 352 ? -26.758 6.092 18.104 1.00 94.56 352 THR A CA 1
ATOM 2766 C C . THR A 1 352 ? -25.251 6.131 18.374 1.00 94.56 352 THR A C 1
ATOM 2768 O O . THR A 1 352 ? -24.834 5.671 19.431 1.00 94.56 352 THR A O 1
ATOM 2771 N N . LEU A 1 353 ? -24.430 6.602 17.424 1.00 91.69 353 LEU A N 1
ATOM 2772 C CA . LEU A 1 353 ? -22.961 6.582 17.541 1.00 91.69 353 LEU A CA 1
ATOM 2773 C C . LEU A 1 353 ? -22.387 7.780 18.293 1.00 91.69 353 LEU A C 1
ATOM 2775 O O . LEU A 1 353 ? -21.254 7.713 18.758 1.00 91.69 353 LEU A O 1
ATOM 2779 N N . PHE A 1 354 ? -23.164 8.850 18.420 1.00 86.69 354 PHE A N 1
ATOM 2780 C CA . PHE A 1 354 ? -22.846 9.957 19.303 1.00 86.69 354 PHE A CA 1
ATOM 2781 C C . PHE A 1 354 ? -23.736 9.790 20.524 1.00 86.69 354 PHE A C 1
ATOM 2783 O O . PHE A 1 354 ? -24.921 10.131 20.444 1.00 86.69 354 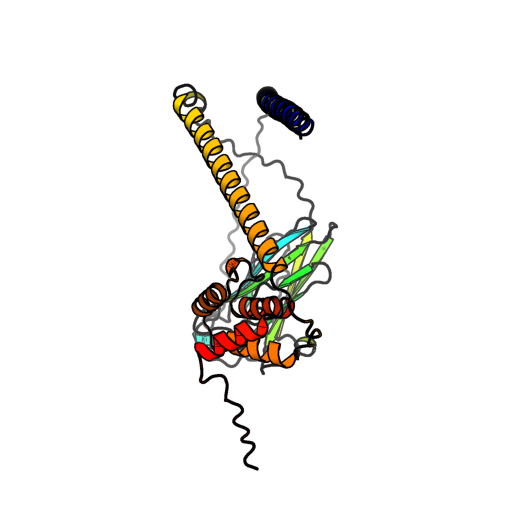PHE A O 1
ATOM 2790 N N . PRO A 1 355 ? -23.221 9.242 21.642 1.00 74.56 355 PRO A N 1
ATOM 2791 C CA . PRO A 1 355 ? -23.854 9.503 22.918 1.00 74.56 355 PRO A CA 1
ATOM 2792 C C . PRO A 1 355 ? -23.968 11.020 22.976 1.00 74.56 355 PRO A C 1
ATOM 2794 O O . PRO A 1 355 ? -22.957 11.717 22.882 1.00 74.56 355 PRO A O 1
ATOM 2797 N N . LEU A 1 356 ? -25.197 11.538 23.009 1.00 61.69 356 LEU A N 1
ATOM 2798 C CA . LEU A 1 356 ? -25.386 12.896 23.481 1.00 61.69 356 LEU A CA 1
ATOM 2799 C C . LEU A 1 356 ? -24.635 12.900 24.807 1.00 61.69 356 LEU A C 1
ATOM 2801 O O . LEU A 1 356 ? -24.937 12.057 25.657 1.00 61.69 356 LEU A O 1
ATOM 2805 N N . ASP A 1 357 ? -23.615 13.747 24.938 1.00 61.78 357 ASP A N 1
ATOM 2806 C CA . ASP A 1 357 ? -23.139 14.165 26.249 1.00 61.78 357 ASP A CA 1
ATOM 2807 C C . ASP A 1 357 ? -24.343 14.868 26.890 1.00 61.78 357 ASP A C 1
ATOM 2809 O O . ASP A 1 357 ? -24.458 16.085 26.946 1.00 61.78 357 ASP A O 1
ATOM 2813 N N . ASP A 1 358 ? -25.298 14.055 27.332 1.00 58.03 358 ASP A N 1
ATOM 2814 C CA . ASP A 1 358 ? -26.282 14.339 28.351 1.00 58.03 358 ASP A CA 1
ATOM 2815 C C . ASP A 1 358 ? -25.529 14.227 29.679 1.00 58.03 358 ASP A C 1
ATOM 2817 O O . ASP A 1 358 ? -25.942 13.550 30.619 1.00 58.03 358 ASP A O 1
ATOM 2821 N N . SER A 1 359 ? -24.357 14.876 29.750 1.00 61.69 359 SER A N 1
ATOM 2822 C CA . SER A 1 359 ? -23.868 15.440 30.989 1.00 61.69 359 SER A CA 1
ATOM 2823 C C . SER A 1 359 ? -24.881 16.520 31.329 1.00 61.69 359 SER A C 1
ATOM 2825 O O . SER A 1 359 ? -24.669 17.702 31.063 1.00 61.69 359 SER A O 1
ATOM 2827 N N . GLY A 1 360 ? -26.041 16.066 31.806 1.00 49.12 360 GLY A N 1
ATOM 2828 C CA . GLY A 1 360 ? -27.008 16.895 32.463 1.00 49.12 360 GLY A CA 1
ATOM 2829 C C . GLY A 1 360 ? -26.226 17.687 33.487 1.00 49.12 360 GLY A C 1
ATOM 2830 O O . GLY A 1 360 ? -25.692 17.133 34.451 1.00 49.12 360 GLY A O 1
ATOM 2831 N N . ASP A 1 361 ? -26.162 18.989 33.248 1.00 57.38 361 ASP A N 1
ATOM 2832 C CA . ASP A 1 361 ? -26.173 19.978 34.306 1.00 57.38 361 ASP A CA 1
ATOM 2833 C C . ASP A 1 361 ? -27.492 19.778 35.089 1.00 57.38 361 ASP A C 1
ATOM 2835 O O . ASP A 1 361 ? -28.406 20.598 35.037 1.00 57.38 361 ASP A O 1
ATOM 2839 N N . ASP A 1 362 ? -27.629 18.630 35.761 1.00 59.91 362 ASP A N 1
ATOM 2840 C CA . ASP A 1 362 ? -28.560 18.421 36.860 1.00 59.91 362 ASP A CA 1
ATOM 2841 C C . ASP A 1 362 ? -27.922 19.116 38.073 1.00 59.91 362 ASP A C 1
ATOM 2843 O O . ASP A 1 362 ? -27.338 18.475 38.953 1.00 59.91 362 ASP A O 1
ATOM 2847 N N . GLU A 1 363 ? -27.961 20.451 38.059 1.00 51.84 363 GLU A N 1
ATOM 2848 C CA . GLU A 1 363 ? -27.673 21.306 39.218 1.00 51.84 363 GLU A CA 1
ATOM 2849 C C . GLU A 1 363 ? -28.952 21.629 40.004 1.00 51.84 363 GLU A C 1
ATOM 2851 O O . GLU A 1 363 ? -29.973 22.015 39.381 1.00 51.84 363 GLU A O 1
#